Protein AF-A0A7V4YVA3-F1 (afdb_monomer_lite)

Sequence (207 aa):
MNQFDNGHLNNVINGLEDEAFGAALVDEKPPIRYLLFYVNGKSKLEGHLIEISINHPERDGVIFLFSQYLAEQYPKLDSIDLFNTFQKHTRTMLEKIGYWTFSPTEINAKPGSSISIIAPGKLGVFEISLIDKILFLKGLMGSDKMKCEFNDEEYVYLMLNSKSNLVKIGQSRNPSFREKTLQSEEPEIEMIAFWKASKNVEKELHN

Secondary structure (DSSP, 8-state):
--S---HHHHHHHTTSSSEEEEEEEEE-SSSPEEEEEEEE-SSS-EEEEEEEETT-TTHHHHHHHHHHHHHHHSTT--HHHHHHHHHHHHHHHHHHTT-EEE-HHHHTTSTT-------TT---EEE-----HHHHHHHHTTGGG---PPPS--EEEEEEETTT--EEEEEESSHHHHHHHHHTT-TTEEEEEEEE--HHHHHHHT-

pLDDT: mean 86.41, std 12.88, range [32.31, 98.25]

Structure (mmCIF, N/CA/C/O backbone):
data_AF-A0A7V4YVA3-F1
#
_entry.id   AF-A0A7V4YVA3-F1
#
loop_
_atom_site.group_PDB
_atom_site.id
_atom_site.type_symbol
_atom_site.label_atom_id
_atom_site.label_alt_id
_atom_site.label_comp_id
_atom_site.label_asym_id
_atom_site.label_entity_id
_atom_site.label_seq_id
_atom_site.pdbx_PDB_ins_code
_atom_site.Cartn_x
_atom_site.Cartn_y
_atom_site.Cartn_z
_atom_site.occupancy
_atom_site.B_iso_or_equiv
_atom_site.auth_seq_id
_atom_site.auth_comp_id
_atom_site.auth_asym_id
_atom_site.auth_atom_id
_atom_site.pdbx_PDB_model_num
ATOM 1 N N . MET A 1 1 ? -27.222 1.118 16.666 1.00 32.31 1 MET A N 1
ATOM 2 C CA . MET A 1 1 ? -26.478 1.093 15.387 1.00 32.31 1 MET A CA 1
ATOM 3 C C . MET A 1 1 ? -25.178 0.362 15.693 1.00 32.31 1 MET A C 1
ATOM 5 O O . MET A 1 1 ? -24.502 0.795 16.615 1.00 32.31 1 MET A O 1
ATOM 9 N N . ASN A 1 2 ? -24.934 -0.817 15.107 1.00 33.12 2 ASN A N 1
ATOM 10 C CA . ASN A 1 2 ? -23.869 -1.723 15.570 1.00 33.12 2 ASN A CA 1
ATOM 11 C C . ASN A 1 2 ? -22.488 -1.072 15.421 1.00 33.12 2 ASN A C 1
ATOM 13 O O . ASN A 1 2 ? -22.134 -0.594 14.349 1.00 33.12 2 ASN A O 1
ATOM 17 N N . GLN A 1 3 ? -21.738 -1.048 16.520 1.00 41.44 3 GLN A N 1
ATOM 18 C CA . GLN A 1 3 ? -20.505 -0.274 16.706 1.00 41.44 3 GLN A CA 1
ATOM 19 C C . GLN A 1 3 ? -19.269 -0.913 16.043 1.00 41.44 3 GLN A C 1
ATOM 21 O O . GLN A 1 3 ? -18.170 -0.383 16.135 1.00 41.44 3 GLN A O 1
ATOM 26 N N . PHE A 1 4 ? -19.459 -2.024 15.330 1.00 49.44 4 PHE A N 1
ATOM 27 C CA . PHE A 1 4 ? -18.424 -2.735 14.595 1.00 49.44 4 PHE A CA 1
ATOM 28 C C . PHE A 1 4 ? -18.990 -3.145 13.238 1.00 49.44 4 PHE A C 1
ATOM 30 O O . PHE A 1 4 ? -19.853 -4.021 13.145 1.00 49.44 4 PHE A O 1
ATOM 37 N N . ASP A 1 5 ? -18.541 -2.472 12.184 1.00 57.25 5 ASP A N 1
ATOM 38 C CA . ASP A 1 5 ? -18.864 -2.842 10.808 1.00 57.25 5 ASP A CA 1
ATOM 39 C C . ASP A 1 5 ? -18.000 -4.048 10.410 1.00 57.25 5 ASP A C 1
ATOM 41 O O . ASP A 1 5 ? -16.971 -3.919 9.755 1.00 57.25 5 ASP A O 1
ATOM 45 N N . ASN A 1 6 ? -18.379 -5.221 10.924 1.00 67.56 6 ASN A N 1
ATOM 46 C CA . ASN A 1 6 ? -17.664 -6.490 10.757 1.00 67.56 6 ASN A CA 1
ATOM 47 C C . ASN A 1 6 ? -18.143 -7.267 9.521 1.00 67.56 6 ASN A C 1
ATOM 49 O O . ASN A 1 6 ? -18.000 -8.487 9.483 1.00 67.56 6 ASN A O 1
ATOM 53 N N . GLY A 1 7 ? -18.761 -6.596 8.541 1.00 75.31 7 GLY A N 1
ATOM 54 C CA . GLY A 1 7 ? -19.355 -7.242 7.366 1.00 75.31 7 GLY A CA 1
ATOM 55 C C . GLY A 1 7 ? -18.367 -8.166 6.653 1.00 75.31 7 GLY A C 1
ATOM 56 O O . GLY A 1 7 ? -18.630 -9.357 6.535 1.00 75.31 7 GLY A O 1
ATOM 57 N N . HIS A 1 8 ? -17.191 -7.643 6.306 1.00 82.62 8 HIS A N 1
ATOM 58 C CA . HIS A 1 8 ? -16.128 -8.401 5.640 1.00 82.62 8 HIS A CA 1
ATOM 59 C C . HIS A 1 8 ? -15.609 -9.574 6.481 1.00 82.62 8 HIS A C 1
ATOM 61 O O . HIS A 1 8 ? -15.541 -10.704 6.009 1.00 82.62 8 HIS A O 1
ATOM 67 N N . LEU A 1 9 ? -15.327 -9.352 7.770 1.00 84.69 9 LEU A N 1
ATOM 68 C CA . LEU A 1 9 ? -14.863 -10.422 8.659 1.00 84.69 9 LEU A CA 1
ATOM 69 C C . LEU A 1 9 ? -15.901 -11.549 8.789 1.00 84.69 9 LEU A C 1
ATOM 71 O O . LEU A 1 9 ? -15.559 -12.726 8.698 1.00 84.69 9 LEU A O 1
ATOM 75 N N . ASN A 1 10 ? -17.176 -11.197 8.965 1.00 84.38 10 ASN A N 1
ATOM 76 C CA . ASN A 1 10 ? -18.260 -12.172 9.004 1.00 84.38 10 ASN A CA 1
ATOM 77 C C . ASN A 1 10 ? -18.410 -12.894 7.662 1.00 84.38 10 ASN A C 1
ATOM 79 O O . ASN A 1 10 ? -18.668 -14.094 7.651 1.00 84.38 10 ASN A O 1
ATOM 83 N N . ASN A 1 11 ? -18.239 -12.195 6.540 1.00 86.00 11 ASN A N 1
ATOM 84 C CA . ASN A 1 11 ? -18.278 -12.804 5.216 1.00 86.00 11 ASN A CA 1
ATOM 85 C C . ASN A 1 11 ? -17.169 -13.848 5.060 1.00 86.00 11 ASN A C 1
ATOM 87 O O . ASN A 1 11 ? -17.459 -14.946 4.599 1.00 86.00 11 ASN A O 1
ATOM 91 N N . VAL A 1 12 ? -15.950 -13.577 5.529 1.00 87.81 12 VAL A N 1
ATOM 92 C CA . VAL A 1 12 ? -14.856 -14.565 5.526 1.00 87.81 12 VAL A CA 1
ATOM 93 C C . VAL A 1 12 ? -15.160 -15.760 6.426 1.00 87.81 12 VAL A C 1
ATOM 95 O O . VAL A 1 12 ? -15.015 -16.903 6.000 1.00 87.81 12 VAL A O 1
ATOM 98 N N . ILE A 1 13 ? -15.648 -15.522 7.648 1.00 83.88 13 ILE A N 1
ATOM 99 C CA . ILE A 1 13 ? -16.027 -16.598 8.584 1.00 83.88 13 ILE A CA 1
ATOM 100 C C . ILE A 1 13 ? -17.125 -17.494 7.987 1.00 83.88 13 ILE A C 1
ATOM 102 O O . ILE A 1 13 ? -17.113 -18.707 8.190 1.00 83.88 13 ILE A O 1
ATOM 106 N N . ASN A 1 14 ? -18.054 -16.907 7.231 1.00 85.50 14 ASN A N 1
ATOM 107 C CA . ASN A 1 14 ? -19.139 -17.621 6.558 1.00 85.50 14 ASN A CA 1
ATOM 108 C C . ASN A 1 14 ? -18.745 -18.186 5.178 1.00 85.50 14 ASN A C 1
ATOM 110 O O . ASN A 1 14 ? -19.592 -18.784 4.515 1.00 85.50 14 ASN A O 1
ATOM 114 N N . GLY A 1 15 ? -17.498 -17.999 4.729 1.00 85.12 15 GLY A N 1
ATOM 115 C CA . GLY A 1 15 ? -17.005 -18.477 3.432 1.00 85.12 15 GLY A CA 1
ATOM 116 C C . GLY A 1 15 ? -17.544 -17.721 2.208 1.00 85.12 15 GLY A C 1
ATOM 117 O O . GLY A 1 15 ? -17.542 -18.265 1.108 1.00 85.12 15 GLY A O 1
ATOM 118 N N . LEU A 1 16 ? -18.042 -16.495 2.392 1.00 85.81 16 LEU A N 1
ATOM 119 C CA . LEU A 1 16 ? -18.533 -15.604 1.331 1.00 85.81 16 LEU A CA 1
ATOM 120 C C . LEU A 1 16 ? -17.431 -14.714 0.739 1.00 85.81 16 LEU A C 1
ATOM 122 O O . LEU A 1 16 ? -17.538 -14.293 -0.410 1.00 85.81 16 LEU A O 1
ATOM 126 N N . GLU A 1 17 ? -16.396 -14.418 1.524 1.00 88.62 17 GLU A N 1
ATOM 127 C CA . GLU A 1 17 ? -15.209 -13.672 1.103 1.00 88.62 17 GLU A CA 1
ATOM 128 C C . GLU A 1 17 ? -13.951 -14.496 1.381 1.00 88.62 17 GLU A C 1
ATOM 130 O O . GLU A 1 17 ? -13.900 -15.289 2.322 1.00 88.62 17 GLU A O 1
ATOM 135 N N . ASP A 1 18 ? -12.930 -14.308 0.549 1.00 89.81 18 ASP A N 1
ATOM 136 C CA . ASP A 1 18 ? -11.670 -15.045 0.661 1.00 89.81 18 ASP A CA 1
ATOM 137 C C . ASP A 1 18 ? -10.791 -14.534 1.805 1.00 89.81 18 ASP A C 1
ATOM 139 O O . ASP A 1 18 ? -10.033 -15.299 2.399 1.00 89.81 18 ASP A O 1
ATOM 143 N N . GLU A 1 19 ? -10.861 -13.236 2.083 1.00 92.06 19 GLU A N 1
ATOM 144 C CA . GLU A 1 19 ? -9.975 -12.543 3.006 1.00 92.06 19 GLU A CA 1
ATOM 145 C C . GLU A 1 19 ? -10.621 -11.266 3.550 1.00 92.06 19 GLU A C 1
ATOM 147 O O . GLU A 1 19 ? -11.495 -10.679 2.913 1.00 92.06 19 GLU A O 1
ATOM 152 N N . ALA A 1 20 ? -10.196 -10.843 4.740 1.00 92.75 20 ALA A N 1
ATOM 153 C CA . ALA A 1 20 ? -10.655 -9.617 5.379 1.00 92.75 20 ALA A CA 1
ATOM 154 C C . ALA A 1 20 ? -9.504 -8.913 6.093 1.00 92.75 20 ALA A C 1
ATOM 156 O O . ALA A 1 20 ? -8.681 -9.537 6.763 1.00 92.75 20 ALA A O 1
ATOM 157 N N . PHE A 1 21 ? -9.516 -7.587 6.000 1.00 94.12 21 PHE A N 1
ATOM 158 C CA . PHE A 1 21 ? -8.592 -6.684 6.676 1.00 94.12 21 PHE A CA 1
ATOM 159 C C . PHE A 1 21 ? -9.394 -5.726 7.552 1.00 94.12 21 PHE A C 1
ATOM 161 O O . PHE A 1 21 ? -10.550 -5.411 7.252 1.00 94.12 21 PHE A O 1
ATOM 168 N N . GLY A 1 22 ? -8.792 -5.226 8.626 1.00 93.81 22 GLY A N 1
ATOM 169 C CA . GLY A 1 22 ? -9.451 -4.186 9.398 1.00 93.81 22 GLY A CA 1
ATOM 170 C C . GLY A 1 22 ? -8.623 -3.579 10.511 1.00 93.81 22 GLY A C 1
ATOM 171 O O . GLY A 1 22 ? -7.535 -4.045 10.849 1.00 93.81 22 GLY A O 1
ATOM 172 N N . ALA A 1 23 ? -9.196 -2.518 11.075 1.00 94.88 23 ALA A N 1
ATOM 173 C CA . ALA A 1 23 ? -8.747 -1.872 12.294 1.00 94.88 23 ALA A CA 1
ATOM 174 C C . ALA A 1 23 ? -9.882 -1.934 13.322 1.00 94.88 23 ALA A C 1
ATOM 176 O O . ALA A 1 23 ? -11.009 -1.530 13.023 1.00 94.88 23 ALA A O 1
ATOM 177 N N . ALA A 1 24 ? -9.598 -2.448 14.515 1.00 92.75 24 ALA A N 1
ATOM 178 C CA . ALA A 1 24 ? -10.562 -2.566 15.601 1.00 92.75 24 ALA A CA 1
ATOM 179 C C . ALA A 1 24 ? -10.062 -1.821 16.832 1.00 92.75 24 ALA A C 1
ATOM 181 O O . ALA A 1 24 ? -8.940 -2.007 17.288 1.00 92.75 24 ALA A O 1
ATOM 182 N N . LEU A 1 25 ? -10.912 -0.975 17.384 1.00 93.06 25 LEU A N 1
ATOM 183 C CA . LEU A 1 25 ? -10.563 -0.139 18.515 1.00 93.06 25 LEU A CA 1
ATOM 184 C C . LEU A 1 25 ? -10.522 -0.950 19.812 1.00 93.06 25 LEU A C 1
ATOM 186 O O . LEU A 1 25 ? -11.434 -1.729 20.085 1.00 93.06 25 LEU A O 1
ATOM 190 N N . VAL A 1 26 ? -9.469 -0.752 20.604 1.00 92.81 26 VAL A N 1
ATOM 191 C CA . VAL A 1 26 ? -9.291 -1.389 21.919 1.00 92.81 26 VAL A CA 1
ATOM 192 C C . VAL A 1 26 ? -9.563 -0.384 23.029 1.00 92.81 26 VAL A C 1
ATOM 194 O O . VAL A 1 26 ? -10.255 -0.698 23.993 1.00 92.81 26 VAL A O 1
ATOM 197 N N . ASP A 1 27 ? -9.027 0.830 22.888 1.00 87.44 27 ASP A N 1
ATOM 198 C CA . ASP A 1 27 ? -9.208 1.916 23.847 1.00 87.44 27 ASP A CA 1
ATOM 199 C C . ASP A 1 27 ? -9.366 3.249 23.110 1.00 87.44 27 ASP A C 1
ATOM 201 O O . ASP A 1 27 ? -8.491 3.659 22.347 1.00 87.44 27 ASP A O 1
ATOM 205 N N . GLU A 1 28 ? -10.497 3.913 23.346 1.00 84.12 28 GLU A N 1
ATOM 206 C CA . GLU A 1 28 ? -10.825 5.241 22.815 1.00 84.12 28 GLU A CA 1
ATOM 207 C C . GLU A 1 28 ? -10.113 6.369 23.566 1.00 84.12 28 GLU A C 1
ATOM 209 O O . GLU A 1 28 ? -10.006 7.486 23.055 1.00 84.12 28 GLU A O 1
ATOM 214 N N . LYS A 1 29 ? -9.637 6.111 24.791 1.00 84.12 29 LYS A N 1
ATOM 215 C CA . LYS A 1 29 ? -8.978 7.126 25.610 1.00 84.12 29 LYS A CA 1
ATOM 216 C C . LYS A 1 29 ? -7.498 7.220 25.250 1.00 84.12 29 LYS A C 1
ATOM 218 O O . LYS A 1 29 ? -6.862 6.201 25.003 1.00 84.12 29 LYS A O 1
ATOM 223 N N . PRO A 1 30 ? -6.905 8.427 25.265 1.00 81.19 30 PRO A N 1
ATOM 224 C CA . PRO A 1 30 ? -5.476 8.580 25.048 1.00 81.19 30 PRO A CA 1
ATOM 225 C C . PRO A 1 30 ? -4.633 7.779 26.065 1.00 81.19 30 PRO A C 1
ATOM 227 O O . PRO A 1 30 ? -4.881 7.892 27.267 1.00 81.19 30 PRO A O 1
ATOM 230 N N . PRO A 1 31 ? -3.599 7.047 25.610 1.00 85.75 31 PRO A N 1
ATOM 231 C CA . PRO A 1 31 ? -3.250 6.833 24.205 1.00 85.75 31 PRO A CA 1
ATOM 232 C C . PRO A 1 31 ? -4.243 5.882 23.514 1.00 85.75 31 PRO A C 1
ATOM 234 O O . PRO A 1 31 ? -4.446 4.768 23.985 1.00 85.75 31 PRO A O 1
ATOM 237 N N . ILE A 1 32 ? -4.811 6.307 22.376 1.00 92.19 32 ILE A N 1
ATOM 238 C CA . ILE A 1 32 ? -5.760 5.484 21.608 1.00 92.19 32 ILE A CA 1
ATOM 239 C C . ILE A 1 32 ? -5.034 4.223 21.146 1.00 92.19 32 ILE A C 1
ATOM 241 O O . ILE A 1 32 ? -3.997 4.318 20.478 1.00 92.19 32 ILE A O 1
ATOM 245 N N . ARG A 1 33 ? -5.585 3.056 21.480 1.00 95.94 33 ARG A N 1
ATOM 246 C CA . ARG A 1 33 ? -5.045 1.746 21.093 1.00 95.94 33 ARG A CA 1
ATOM 247 C C . ARG A 1 33 ? -6.022 1.017 20.199 1.00 95.94 33 ARG A C 1
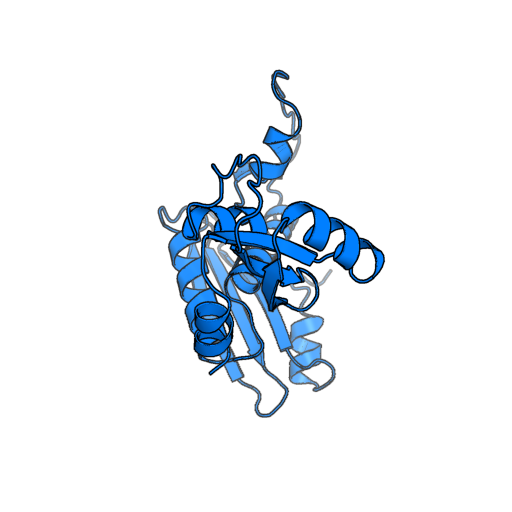ATOM 249 O O . ARG A 1 33 ? -7.232 1.050 20.426 1.00 95.94 33 ARG A O 1
ATOM 256 N N . TYR A 1 34 ? -5.487 0.339 19.199 1.00 95.94 34 TYR A N 1
ATOM 257 C CA . TYR A 1 34 ? -6.273 -0.406 18.234 1.00 95.94 34 TYR A CA 1
ATOM 258 C C . TYR A 1 34 ? -5.508 -1.631 17.744 1.00 95.94 34 TYR A C 1
ATOM 260 O O . TYR A 1 34 ? -4.282 -1.706 17.823 1.00 95.94 34 TYR A O 1
ATOM 268 N N . LEU A 1 35 ? -6.266 -2.595 17.247 1.00 96.94 35 LEU A N 1
ATOM 269 C CA . LEU A 1 35 ? -5.789 -3.786 16.578 1.00 96.94 35 LEU A CA 1
ATOM 270 C C . LEU A 1 35 ? -5.830 -3.557 15.078 1.00 96.94 35 LEU A C 1
ATOM 272 O O . LEU A 1 35 ? -6.826 -3.053 14.565 1.00 96.94 35 LEU A O 1
ATOM 276 N N . LEU A 1 36 ? -4.794 -3.993 14.379 1.00 97.38 36 LEU A N 1
ATOM 277 C CA . LEU A 1 36 ? -4.868 -4.289 12.955 1.00 97.38 36 LEU A CA 1
ATOM 278 C C . LEU A 1 36 ? -4.950 -5.794 12.795 1.00 97.38 36 LEU A C 1
ATOM 280 O O . LEU A 1 36 ? -4.237 -6.517 13.490 1.00 97.38 36 LEU A O 1
ATOM 284 N N . PHE A 1 37 ? -5.809 -6.266 11.900 1.00 96.00 37 PHE A N 1
ATOM 285 C CA . PHE A 1 37 ? -5.982 -7.693 11.671 1.00 96.00 37 PHE A CA 1
ATOM 286 C C . PHE A 1 37 ? -6.097 -8.030 10.189 1.00 96.00 37 PHE A C 1
ATOM 288 O O . PHE A 1 37 ? -6.627 -7.254 9.393 1.00 96.00 37 PHE A O 1
ATOM 295 N N . TYR A 1 38 ? -5.638 -9.232 9.863 1.00 95.88 38 TYR A N 1
ATOM 296 C CA . TYR A 1 38 ? -5.869 -9.917 8.602 1.00 95.88 38 TYR A CA 1
ATOM 297 C C . TYR A 1 38 ? -6.419 -11.313 8.887 1.00 95.88 38 TYR A C 1
ATOM 299 O O . TYR A 1 38 ? -5.913 -12.000 9.777 1.00 95.88 38 TYR A O 1
ATOM 307 N N . VAL A 1 39 ? -7.428 -11.731 8.127 1.00 94.25 39 VAL A N 1
ATOM 308 C CA . VAL A 1 39 ? -8.019 -13.070 8.193 1.00 94.25 39 VAL A CA 1
ATOM 309 C C . VAL A 1 39 ? -8.116 -13.642 6.785 1.00 94.25 39 VAL A C 1
ATOM 311 O O . VAL A 1 39 ? -8.663 -12.997 5.897 1.00 94.25 39 VAL A O 1
ATOM 314 N N . ASN A 1 40 ? -7.620 -14.863 6.605 1.00 92.06 40 ASN A N 1
ATOM 315 C CA . ASN A 1 40 ? -7.731 -15.663 5.392 1.00 92.06 40 ASN A CA 1
ATOM 316 C C . ASN A 1 40 ? -8.785 -16.758 5.603 1.00 92.06 40 ASN A C 1
ATOM 318 O O . ASN A 1 40 ? -8.752 -17.456 6.616 1.00 92.06 40 ASN A O 1
ATOM 322 N N . GLY A 1 41 ? -9.709 -16.911 4.655 1.00 87.31 41 GLY A N 1
ATOM 323 C CA . GLY A 1 41 ? -10.756 -17.935 4.651 1.00 87.31 41 GLY A CA 1
ATOM 324 C C . GLY A 1 41 ? -10.628 -18.989 3.547 1.00 87.31 41 GLY A C 1
ATOM 325 O O . GLY A 1 41 ? -11.380 -19.960 3.568 1.00 87.31 41 GLY A O 1
ATOM 326 N N . LYS A 1 42 ? -9.693 -18.853 2.592 1.00 81.12 42 LYS A N 1
ATOM 327 C CA . LYS A 1 42 ? -9.662 -19.685 1.368 1.00 81.12 42 LYS A CA 1
ATOM 328 C C . LYS A 1 42 ? -9.435 -21.175 1.605 1.00 81.12 42 LYS A C 1
ATOM 330 O O . LYS A 1 42 ? -10.120 -22.015 1.031 1.00 81.12 42 LYS A O 1
ATOM 335 N N . SER A 1 43 ? -8.399 -21.507 2.366 1.00 70.38 43 SER A N 1
ATOM 336 C CA . SER A 1 43 ? -7.950 -22.893 2.578 1.00 70.38 43 SER A CA 1
ATOM 337 C C . SER A 1 43 ? -8.100 -23.326 4.031 1.00 70.38 43 SER A C 1
ATOM 339 O O . SER A 1 43 ? -8.310 -24.504 4.314 1.00 70.38 43 SER A O 1
ATOM 341 N N . LYS A 1 44 ? -8.002 -22.373 4.955 1.00 83.19 44 LYS A N 1
ATOM 342 C CA . LYS A 1 44 ? -8.174 -22.550 6.391 1.00 83.19 44 LYS A CA 1
ATOM 343 C C . LYS A 1 44 ? -8.510 -21.189 6.980 1.00 83.19 44 LYS A C 1
ATOM 345 O O . LYS A 1 44 ? -7.894 -20.211 6.577 1.00 83.19 44 LYS A O 1
ATOM 350 N N . LEU A 1 45 ? -9.443 -21.147 7.930 1.00 88.75 45 LEU A N 1
ATOM 351 C CA . LEU A 1 45 ? -9.713 -19.931 8.687 1.00 88.75 45 LEU A CA 1
ATOM 352 C C . LEU A 1 45 ? -8.543 -19.663 9.639 1.00 88.75 45 LEU A C 1
ATOM 354 O O . LEU A 1 45 ? -8.389 -20.335 10.660 1.00 88.75 45 LEU A O 1
ATOM 358 N N . GLU A 1 46 ? -7.703 -18.706 9.275 1.00 92.94 46 GLU A N 1
ATOM 359 C CA . GLU A 1 46 ? -6.541 -18.281 10.050 1.00 92.94 46 GLU A CA 1
ATOM 360 C C . GLU A 1 46 ? -6.294 -16.787 9.865 1.00 92.94 46 GLU A C 1
ATOM 362 O O . GLU A 1 46 ? -6.858 -16.153 8.977 1.00 92.94 46 GLU A O 1
ATOM 367 N N . GLY A 1 47 ? -5.469 -16.201 10.723 1.00 93.06 47 GLY A N 1
ATOM 368 C CA . GLY A 1 47 ? -5.211 -14.777 10.658 1.00 93.06 47 GLY A CA 1
ATOM 369 C C . GLY A 1 47 ? -4.158 -14.328 11.646 1.00 93.06 47 GLY A C 1
ATOM 370 O O . GLY A 1 47 ? -3.762 -15.064 12.552 1.00 93.06 47 GLY A O 1
ATOM 371 N N . HIS A 1 48 ? -3.732 -13.087 11.467 1.00 96.62 48 HIS A N 1
ATOM 372 C CA . HIS A 1 48 ? -2.756 -12.436 12.323 1.00 96.62 48 HIS A CA 1
ATOM 373 C C . HIS A 1 48 ? -3.271 -11.066 12.726 1.00 96.62 48 HIS A C 1
ATOM 375 O O . HIS A 1 48 ? -4.014 -10.417 11.986 1.00 96.62 48 HIS A O 1
ATOM 381 N N . LEU A 1 49 ? -2.851 -10.623 13.905 1.00 97.06 49 LEU A N 1
ATOM 382 C CA . LEU A 1 49 ? -3.167 -9.302 14.411 1.00 97.06 49 LEU A CA 1
ATOM 383 C C . LEU A 1 49 ? -1.972 -8.693 15.130 1.00 97.06 49 LEU A C 1
ATOM 385 O O . LEU A 1 49 ? -1.098 -9.410 15.619 1.00 97.06 49 LEU A O 1
ATOM 389 N N . ILE A 1 50 ? -1.973 -7.370 15.210 1.00 97.88 50 ILE A N 1
ATOM 390 C CA . ILE A 1 50 ? -1.065 -6.594 16.053 1.00 97.88 50 ILE A CA 1
ATOM 391 C C . ILE A 1 50 ? -1.864 -5.531 16.797 1.00 97.88 50 ILE A C 1
ATOM 393 O O . ILE A 1 50 ? -2.782 -4.941 16.232 1.00 97.88 50 ILE A O 1
ATOM 397 N N . GLU A 1 51 ? -1.518 -5.275 18.057 1.00 97.31 51 GLU A N 1
ATOM 398 C CA . GLU A 1 51 ? -2.020 -4.119 18.806 1.00 97.31 51 GLU A CA 1
ATOM 399 C C . GLU A 1 51 ? -1.001 -2.987 18.721 1.00 97.31 51 GLU A C 1
ATOM 401 O O . GLU A 1 51 ? 0.197 -3.206 18.908 1.00 97.31 51 GLU A O 1
ATOM 406 N N . ILE A 1 52 ? -1.469 -1.769 18.457 1.00 96.50 52 ILE A N 1
ATOM 407 C CA . ILE A 1 52 ? -0.610 -0.593 18.392 1.00 96.50 52 ILE A CA 1
ATOM 408 C C . ILE A 1 52 ? -1.316 0.656 18.927 1.00 96.50 52 ILE A C 1
ATOM 410 O O . ILE A 1 52 ? -2.539 0.795 18.878 1.00 96.50 52 ILE A O 1
ATOM 414 N N . SER A 1 53 ? -0.523 1.583 19.461 1.00 95.75 53 SER A N 1
ATOM 415 C CA . SER A 1 53 ? -0.983 2.915 19.859 1.00 95.75 53 SER A CA 1
ATOM 416 C C . SER A 1 53 ? -0.892 3.883 18.683 1.00 95.75 53 SER A C 1
ATOM 418 O O . SER A 1 53 ? 0.111 3.895 17.967 1.00 95.75 53 SER A O 1
ATOM 420 N N . ILE A 1 54 ? -1.892 4.753 18.512 1.00 93.94 54 ILE A N 1
ATOM 421 C CA . ILE A 1 54 ? -1.865 5.777 17.453 1.00 93.94 54 ILE A CA 1
ATOM 422 C C . ILE A 1 54 ? -0.671 6.733 17.591 1.00 93.94 54 ILE A C 1
ATOM 424 O O . ILE A 1 54 ? -0.140 7.198 16.587 1.00 93.94 54 ILE A O 1
ATOM 428 N N . ASN A 1 55 ? -0.221 6.966 18.828 1.00 92.06 55 ASN A N 1
ATOM 429 C CA . ASN A 1 55 ? 0.886 7.862 19.165 1.00 92.06 55 ASN A CA 1
ATOM 430 C C . ASN A 1 55 ? 2.231 7.127 19.278 1.00 92.06 55 ASN A C 1
ATOM 432 O O . ASN A 1 55 ? 3.185 7.682 19.824 1.00 92.06 55 ASN A O 1
ATOM 436 N N . HIS A 1 56 ? 2.316 5.867 18.839 1.00 94.50 56 HIS A N 1
ATOM 437 C CA . HIS A 1 56 ? 3.583 5.145 18.848 1.00 94.50 56 HIS A CA 1
ATOM 438 C C . HIS A 1 56 ? 4.587 5.843 17.905 1.00 94.50 56 HIS A C 1
ATOM 440 O O . HIS A 1 56 ? 4.253 6.038 16.736 1.00 94.50 56 HIS A O 1
ATOM 446 N N . PRO A 1 57 ? 5.810 6.198 18.350 1.00 94.00 57 PRO A N 1
ATOM 447 C CA . PRO A 1 57 ? 6.764 6.944 17.519 1.00 94.00 57 PRO A CA 1
ATOM 448 C C . PRO A 1 57 ? 7.117 6.243 16.203 1.00 94.00 57 PRO A C 1
ATOM 450 O O . PRO A 1 57 ? 7.299 6.887 15.179 1.00 94.00 57 PRO A O 1
ATOM 453 N N . GLU A 1 58 ? 7.160 4.911 16.22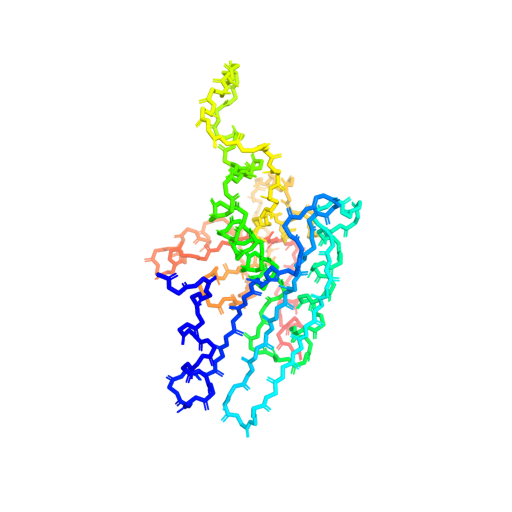3 1.00 96.12 58 GLU A N 1
ATOM 454 C CA . GLU A 1 58 ? 7.464 4.077 15.055 1.00 96.12 58 GLU A CA 1
ATOM 455 C C . GLU A 1 58 ? 6.212 3.400 14.482 1.00 96.12 58 GLU A C 1
ATOM 457 O O . GLU A 1 58 ? 6.306 2.320 13.907 1.00 96.12 58 GLU A O 1
ATOM 462 N N . ARG A 1 59 ? 5.020 3.985 14.685 1.00 96.06 59 ARG A N 1
ATOM 463 C CA . ARG A 1 59 ? 3.742 3.371 14.280 1.00 96.06 59 ARG A CA 1
ATOM 464 C C . ARG A 1 59 ? 3.790 2.854 12.845 1.00 96.06 59 ARG A C 1
ATOM 466 O O . ARG A 1 59 ? 3.511 1.684 12.605 1.00 96.06 59 ARG A O 1
ATOM 473 N N . ASP A 1 60 ? 4.183 3.716 11.915 1.00 96.19 60 ASP A N 1
ATOM 474 C CA . ASP A 1 60 ? 4.221 3.378 10.494 1.00 96.19 60 ASP A CA 1
ATOM 475 C C . ASP A 1 60 ? 5.273 2.301 10.195 1.00 96.19 60 ASP A C 1
ATOM 477 O O . ASP A 1 60 ? 5.001 1.385 9.426 1.00 96.19 60 ASP A O 1
ATOM 481 N N . GLY A 1 61 ? 6.430 2.336 10.864 1.00 96.94 61 GLY A N 1
ATOM 482 C CA . GLY A 1 61 ? 7.452 1.294 10.736 1.00 96.94 61 GLY A CA 1
ATOM 483 C C . GLY A 1 61 ? 6.947 -0.078 11.190 1.00 96.94 61 GLY A C 1
ATOM 484 O O . GLY A 1 61 ? 7.102 -1.064 10.473 1.00 96.94 61 GLY A O 1
ATOM 485 N N . VAL A 1 62 ? 6.267 -0.143 12.337 1.00 97.94 62 VAL A N 1
ATOM 486 C CA . VAL A 1 62 ? 5.685 -1.389 12.860 1.00 97.94 62 VAL A CA 1
ATOM 487 C C . VAL A 1 62 ? 4.580 -1.917 11.941 1.00 97.94 62 VAL A C 1
ATOM 489 O O . VAL A 1 62 ? 4.551 -3.111 11.645 1.00 97.94 62 VAL A O 1
ATOM 492 N N . ILE A 1 63 ? 3.694 -1.045 11.444 1.00 98.06 63 ILE A N 1
ATOM 493 C CA . ILE A 1 63 ? 2.635 -1.438 10.498 1.00 98.06 63 ILE A CA 1
ATOM 494 C C . ILE A 1 63 ? 3.246 -1.951 9.190 1.00 98.06 63 ILE A C 1
ATOM 496 O O . ILE A 1 63 ? 2.767 -2.942 8.635 1.00 98.06 63 ILE A O 1
ATOM 500 N N . PHE A 1 64 ? 4.311 -1.316 8.698 1.00 97.88 64 PHE A N 1
ATOM 501 C CA . PHE A 1 64 ? 4.997 -1.754 7.486 1.00 97.88 64 PHE A CA 1
ATOM 502 C C . PHE A 1 64 ? 5.658 -3.123 7.672 1.00 97.88 64 PHE A C 1
ATOM 504 O O . PHE A 1 64 ? 5.469 -4.002 6.838 1.00 97.88 64 PHE A O 1
ATOM 511 N N . LEU A 1 65 ? 6.341 -3.354 8.798 1.00 98.06 65 LEU A N 1
ATOM 512 C CA . LEU A 1 65 ? 6.916 -4.663 9.127 1.00 98.06 65 LEU A CA 1
ATOM 513 C C . LEU A 1 65 ? 5.845 -5.751 9.245 1.00 98.06 65 LEU A C 1
ATOM 515 O O . LEU A 1 65 ? 6.036 -6.859 8.753 1.00 98.06 65 LEU A O 1
ATOM 519 N N . PHE A 1 66 ? 4.696 -5.438 9.845 1.00 98.25 66 PHE A N 1
ATOM 520 C CA . PHE A 1 66 ? 3.570 -6.369 9.888 1.00 98.25 66 PHE A CA 1
ATOM 521 C C . PHE A 1 66 ? 3.011 -6.668 8.491 1.00 98.25 66 PHE A C 1
ATOM 523 O O . PHE A 1 66 ? 2.698 -7.813 8.177 1.00 98.25 66 PHE A O 1
ATOM 530 N N . SER A 1 67 ? 2.949 -5.656 7.627 1.00 98.12 67 SER A N 1
ATOM 531 C CA . SER A 1 67 ? 2.527 -5.806 6.231 1.00 98.12 67 SER A CA 1
ATOM 532 C C . SER A 1 67 ? 3.507 -6.670 5.431 1.00 98.12 67 SER A C 1
ATOM 534 O O . SER A 1 67 ? 3.084 -7.522 4.655 1.00 98.12 67 SER A O 1
ATOM 536 N N . GLN A 1 68 ? 4.814 -6.504 5.656 1.00 97.19 68 GLN A N 1
ATOM 537 C CA . GLN A 1 68 ? 5.845 -7.362 5.075 1.00 97.19 68 GLN A CA 1
ATOM 538 C C . GLN A 1 68 ? 5.716 -8.804 5.573 1.00 97.19 68 GLN A C 1
ATOM 540 O O . GLN A 1 68 ? 5.690 -9.725 4.761 1.00 97.19 68 GLN A O 1
ATOM 545 N N . TYR A 1 69 ? 5.565 -8.998 6.884 1.00 97.69 69 TYR A N 1
ATOM 546 C CA . TYR A 1 69 ? 5.347 -10.317 7.472 1.00 97.69 69 TYR A CA 1
ATOM 547 C C . TYR A 1 69 ? 4.145 -11.028 6.833 1.00 97.69 69 TYR A C 1
ATOM 549 O O . TYR A 1 69 ? 4.249 -12.186 6.436 1.00 97.69 69 TYR A O 1
ATOM 557 N N . LEU A 1 70 ? 3.017 -10.331 6.668 1.00 96.56 70 LEU A N 1
ATOM 558 C CA . LEU A 1 70 ? 1.838 -10.886 6.003 1.00 96.56 70 LEU A CA 1
ATOM 559 C C . LEU A 1 70 ? 2.095 -11.230 4.530 1.00 96.56 70 LEU A C 1
ATOM 561 O O . LEU A 1 70 ? 1.684 -12.300 4.094 1.00 96.56 70 LEU A O 1
ATOM 565 N N . ALA A 1 71 ? 2.785 -10.375 3.773 1.00 95.69 71 ALA A N 1
ATOM 566 C CA . ALA A 1 71 ? 3.134 -10.658 2.378 1.00 95.69 71 ALA A CA 1
ATOM 567 C C . ALA A 1 71 ? 4.051 -11.890 2.235 1.00 95.69 71 ALA A C 1
ATOM 569 O O . ALA A 1 71 ? 3.915 -12.660 1.286 1.00 95.69 71 ALA A O 1
ATOM 570 N N . GLU A 1 72 ? 4.937 -12.129 3.207 1.00 95.44 72 GLU A N 1
ATOM 571 C CA . GLU A 1 72 ? 5.769 -13.338 3.263 1.00 95.44 72 GLU A CA 1
ATOM 572 C C . GLU A 1 72 ? 4.946 -14.603 3.570 1.00 95.44 72 GLU A C 1
ATOM 574 O O . GLU A 1 72 ? 5.223 -15.664 3.012 1.00 95.44 72 GLU A O 1
ATOM 579 N N . GLN A 1 73 ? 3.925 -14.508 4.433 1.00 93.69 73 GLN A N 1
ATOM 580 C CA . GLN A 1 73 ? 3.034 -15.638 4.745 1.00 93.69 73 GLN A CA 1
ATOM 581 C C . GLN A 1 73 ? 2.006 -15.914 3.635 1.00 93.69 73 GLN A C 1
ATOM 583 O O . GLN A 1 73 ? 1.615 -17.062 3.416 1.00 93.69 73 GLN A O 1
ATOM 588 N N . TYR A 1 74 ? 1.569 -14.874 2.924 1.00 92.38 74 TYR A N 1
ATOM 589 C CA . TYR A 1 74 ? 0.492 -14.928 1.938 1.00 92.38 74 TYR A CA 1
ATOM 590 C C . TYR A 1 74 ? 0.972 -14.338 0.601 1.00 92.38 74 TYR A C 1
ATOM 592 O O . TYR A 1 74 ? 0.756 -13.154 0.345 1.00 92.38 74 TYR A O 1
ATOM 600 N N . PRO A 1 75 ? 1.544 -15.158 -0.309 1.00 86.88 75 PRO A N 1
ATOM 601 C CA . PRO A 1 75 ? 2.261 -14.687 -1.507 1.00 86.88 75 PRO A CA 1
ATOM 602 C C . PRO A 1 75 ? 1.456 -13.867 -2.526 1.00 86.88 75 PRO A C 1
ATOM 604 O O . PRO A 1 75 ? 2.014 -13.383 -3.505 1.00 86.88 75 PRO A O 1
ATOM 607 N N . LYS A 1 76 ? 0.132 -13.769 -2.361 1.00 89.00 76 LYS A N 1
ATOM 608 C CA . LYS A 1 76 ? -0.735 -12.931 -3.205 1.00 89.00 76 LYS A CA 1
ATOM 609 C C . LYS A 1 76 ? -0.830 -11.490 -2.710 1.00 89.00 76 LYS A C 1
ATOM 611 O O . LYS A 1 76 ? -1.356 -10.651 -3.433 1.00 89.00 76 LYS A O 1
ATOM 616 N N . LEU A 1 77 ? -0.377 -11.225 -1.488 1.00 92.25 77 LEU A N 1
ATOM 617 C CA . LEU A 1 77 ? -0.429 -9.910 -0.879 1.00 92.25 77 LEU A CA 1
ATOM 618 C C . LEU A 1 77 ? 0.855 -9.139 -1.184 1.00 92.25 77 LEU A C 1
ATOM 620 O O . LEU A 1 77 ? 1.951 -9.694 -1.169 1.00 92.25 77 LEU A O 1
ATOM 624 N N . ASP A 1 78 ? 0.706 -7.842 -1.422 1.00 94.06 78 ASP A N 1
ATOM 625 C CA . ASP A 1 78 ? 1.811 -6.904 -1.590 1.00 94.06 78 ASP A CA 1
ATOM 626 C C . ASP A 1 78 ? 1.975 -6.065 -0.317 1.00 94.06 78 ASP A C 1
ATOM 628 O O . ASP A 1 78 ? 0.999 -5.552 0.233 1.00 94.06 78 ASP A O 1
ATOM 632 N N . SER A 1 79 ? 3.209 -5.916 0.165 1.00 95.50 79 SER A N 1
ATOM 633 C CA . SER A 1 79 ? 3.483 -5.266 1.452 1.00 95.50 79 SER A CA 1
ATOM 634 C C . SER A 1 79 ? 3.102 -3.782 1.470 1.00 95.50 79 SER A C 1
ATOM 636 O O . SER A 1 79 ? 2.601 -3.292 2.484 1.00 95.50 79 SER A O 1
ATOM 638 N N . ILE A 1 80 ? 3.286 -3.064 0.357 1.00 95.56 80 ILE A N 1
ATOM 639 C CA . ILE A 1 80 ? 2.940 -1.640 0.251 1.00 95.56 80 ILE A CA 1
ATOM 640 C C . ILE A 1 80 ? 1.416 -1.470 0.187 1.00 95.56 80 ILE A C 1
ATOM 642 O O . ILE A 1 80 ? 0.865 -0.590 0.855 1.00 95.56 80 ILE A O 1
ATOM 646 N N . ASP A 1 81 ? 0.716 -2.327 -0.560 1.00 95.00 81 ASP A N 1
ATOM 647 C CA . ASP A 1 81 ? -0.752 -2.310 -0.603 1.00 95.00 81 ASP A CA 1
ATOM 648 C C . ASP A 1 81 ? -1.373 -2.653 0.744 1.00 95.00 81 ASP A C 1
ATOM 650 O O . ASP A 1 81 ? -2.332 -1.997 1.160 1.00 95.00 81 ASP A O 1
ATOM 654 N N . LEU A 1 82 ? -0.816 -3.638 1.451 1.00 96.19 82 LEU A N 1
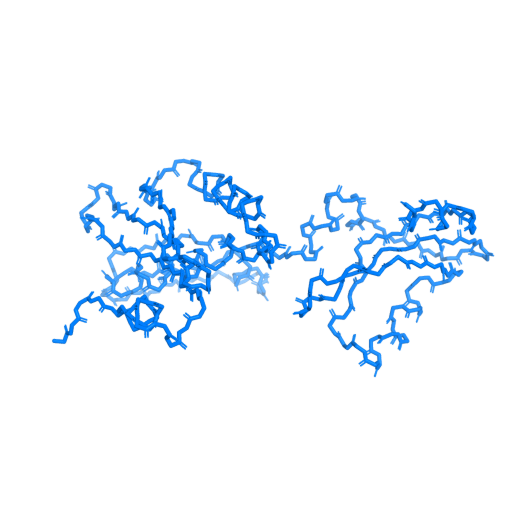ATOM 655 C CA . LEU A 1 82 ? -1.245 -3.995 2.798 1.00 96.19 82 LEU A CA 1
ATOM 656 C C . LEU A 1 82 ? -1.057 -2.839 3.770 1.00 96.19 82 LEU A C 1
ATOM 658 O O . LEU A 1 82 ? -2.002 -2.469 4.468 1.00 96.19 82 LEU A O 1
ATOM 662 N N . PHE A 1 83 ? 0.123 -2.217 3.761 1.00 97.44 83 PHE A N 1
ATOM 663 C CA . PHE A 1 83 ? 0.394 -1.046 4.582 1.00 97.44 83 PHE A CA 1
ATOM 664 C C . PHE A 1 83 ? -0.652 0.044 4.328 1.00 97.44 83 PHE A C 1
ATOM 666 O O . PHE A 1 83 ? -1.320 0.500 5.256 1.00 97.44 83 PHE A O 1
ATOM 673 N N . ASN A 1 84 ? -0.868 0.411 3.064 1.00 95.81 84 ASN A N 1
ATOM 674 C CA . ASN A 1 84 ? -1.848 1.428 2.690 1.00 95.81 84 ASN A CA 1
ATOM 675 C C . ASN A 1 84 ? -3.285 1.031 3.060 1.00 95.81 84 ASN A C 1
ATOM 677 O O . ASN A 1 84 ? -4.084 1.888 3.439 1.00 95.81 84 ASN A O 1
ATOM 681 N N . THR A 1 85 ? -3.625 -0.253 2.967 1.00 96.12 85 THR A N 1
ATOM 682 C CA . THR A 1 85 ? -4.932 -0.788 3.368 1.00 96.12 85 THR A CA 1
ATOM 683 C C . THR A 1 85 ? -5.144 -0.627 4.869 1.00 96.12 85 THR A C 1
ATOM 685 O O . THR A 1 85 ? -6.169 -0.084 5.287 1.00 96.12 85 THR A O 1
ATOM 688 N N . PHE A 1 86 ? -4.156 -0.978 5.693 1.00 97.56 86 PHE A N 1
ATOM 689 C CA . PHE A 1 86 ? -4.231 -0.756 7.135 1.00 97.56 86 PHE A CA 1
ATOM 690 C C . PHE A 1 86 ? -4.320 0.723 7.496 1.00 97.56 86 PHE A C 1
ATOM 692 O O . PHE A 1 86 ? -5.146 1.091 8.325 1.00 97.56 86 PHE A O 1
ATOM 699 N N . GLN A 1 87 ? -3.551 1.589 6.835 1.00 96.56 87 GLN A N 1
ATOM 700 C CA . GLN A 1 87 ? -3.630 3.035 7.055 1.00 96.56 87 GLN A CA 1
ATOM 701 C C . GLN A 1 87 ? -5.030 3.581 6.730 1.00 96.56 87 GLN A C 1
ATOM 703 O O . GLN A 1 87 ? -5.579 4.365 7.504 1.00 96.56 87 GLN A O 1
ATOM 708 N N . LYS A 1 88 ? -5.670 3.111 5.648 1.00 95.62 88 LYS A N 1
ATOM 709 C CA . LYS A 1 88 ? -7.066 3.454 5.315 1.00 95.62 88 LYS A CA 1
ATOM 710 C C . LYS A 1 88 ? -8.053 2.961 6.376 1.00 95.62 88 LYS A C 1
ATOM 712 O O . LYS A 1 88 ? -8.926 3.725 6.780 1.00 95.62 88 LYS A O 1
ATOM 717 N N . HIS A 1 89 ? -7.904 1.734 6.876 1.00 95.75 89 HIS A N 1
ATOM 718 C CA . HIS A 1 89 ? -8.752 1.237 7.964 1.00 95.75 89 HIS A CA 1
ATOM 719 C C . HIS A 1 89 ? -8.571 2.043 9.256 1.00 95.75 89 HIS A C 1
ATOM 721 O O . HIS A 1 89 ? -9.565 2.422 9.877 1.00 95.75 89 HIS A O 1
ATOM 727 N N . THR A 1 90 ? -7.331 2.377 9.623 1.00 95.88 90 THR A N 1
ATOM 728 C CA . THR A 1 90 ? -7.022 3.265 10.753 1.00 95.88 90 THR A CA 1
ATOM 729 C C . THR A 1 90 ? -7.677 4.630 10.570 1.00 95.88 90 THR A C 1
ATOM 731 O O . THR A 1 90 ? -8.314 5.133 11.496 1.00 95.88 90 THR A O 1
ATOM 734 N N . ARG A 1 91 ? -7.601 5.206 9.363 1.00 94.81 91 ARG A N 1
ATOM 735 C CA . ARG A 1 91 ? -8.267 6.464 9.003 1.00 94.81 91 ARG A CA 1
ATOM 736 C C . ARG A 1 91 ? -9.770 6.394 9.270 1.00 94.81 91 ARG A C 1
ATOM 738 O O . ARG A 1 91 ? -10.299 7.194 10.038 1.00 94.81 91 ARG A O 1
ATOM 745 N N . THR A 1 92 ? -10.440 5.401 8.686 1.00 94.00 92 THR A N 1
ATOM 746 C CA . THR A 1 92 ? -11.885 5.193 8.843 1.00 94.00 92 THR A CA 1
ATOM 747 C C . THR A 1 92 ? -12.272 4.992 10.306 1.00 94.00 92 THR A C 1
ATOM 749 O O . THR A 1 92 ? -13.273 5.546 10.757 1.00 94.00 92 THR A O 1
ATOM 752 N N . MET A 1 93 ? -11.488 4.224 11.065 1.00 94.06 93 MET A N 1
ATOM 753 C CA . MET A 1 93 ? -11.718 4.012 12.493 1.00 94.06 93 MET A CA 1
ATOM 754 C C . MET A 1 93 ? -11.641 5.334 13.272 1.00 94.06 93 MET A C 1
ATOM 756 O O . MET A 1 93 ? -12.577 5.661 13.998 1.00 94.06 93 MET A O 1
ATOM 760 N N . LEU A 1 94 ? -10.571 6.115 13.095 1.00 93.56 94 LEU A N 1
ATOM 761 C CA . LEU A 1 94 ? -10.376 7.404 13.774 1.00 93.56 94 LEU A CA 1
ATOM 762 C C . LEU A 1 94 ? -11.471 8.418 13.425 1.00 93.56 94 LEU A C 1
ATOM 764 O O . LEU A 1 94 ? -11.969 9.134 14.295 1.00 93.56 94 LEU A O 1
ATOM 768 N N . GLU A 1 95 ? -11.876 8.469 12.158 1.00 92.31 95 GLU A N 1
ATOM 769 C CA . GLU A 1 95 ? -12.944 9.357 11.703 1.00 92.31 95 GLU A CA 1
ATOM 770 C C . GLU A 1 95 ? -14.297 9.002 12.331 1.00 92.31 95 GLU A C 1
ATOM 772 O O . GLU A 1 95 ? -15.035 9.913 12.726 1.00 92.31 95 GLU A O 1
ATOM 777 N N . LYS A 1 96 ? -14.593 7.700 12.488 1.00 90.88 96 LYS A N 1
ATOM 778 C CA . LYS A 1 96 ? -15.806 7.197 13.158 1.00 90.88 96 LYS A CA 1
ATOM 779 C C . LYS A 1 96 ? -15.877 7.606 14.632 1.00 90.88 96 LYS A C 1
ATOM 781 O O . LYS A 1 96 ? -16.968 7.901 15.109 1.00 90.88 96 LYS A O 1
ATOM 786 N N . ILE A 1 97 ? -14.744 7.677 15.332 1.00 91.00 97 ILE A N 1
ATOM 787 C CA . ILE A 1 97 ? -14.684 8.082 16.752 1.00 91.00 97 ILE A CA 1
ATOM 788 C C . ILE A 1 97 ? -14.479 9.595 16.940 1.00 91.00 97 ILE A C 1
ATOM 790 O O . ILE A 1 97 ? -14.201 10.064 18.040 1.00 91.00 97 ILE A O 1
ATOM 794 N N . GLY A 1 98 ? -14.636 10.386 15.874 1.00 90.19 98 GLY A N 1
ATOM 795 C CA . GLY A 1 98 ? -14.703 11.843 15.969 1.00 90.19 98 GLY A CA 1
ATOM 796 C C . GLY A 1 98 ? -13.380 12.581 15.771 1.00 90.19 98 GLY A C 1
ATOM 797 O O . GLY A 1 98 ? -13.338 13.790 15.998 1.00 90.19 98 GLY A O 1
ATOM 798 N N . TYR A 1 99 ? -12.321 11.924 15.296 1.00 91.25 99 TYR A N 1
ATOM 799 C CA . TYR A 1 99 ? -11.103 12.619 14.868 1.00 91.25 99 TYR A CA 1
ATOM 800 C C . TYR A 1 99 ? -11.203 13.075 13.410 1.00 91.25 99 TYR A C 1
ATOM 802 O O . TYR A 1 99 ? -12.050 12.621 12.630 1.00 91.25 99 TYR A O 1
ATOM 810 N N . TRP A 1 100 ? -10.379 14.053 13.055 1.00 89.94 100 TRP A N 1
ATOM 811 C CA . TRP A 1 100 ? -10.092 14.387 11.667 1.00 89.94 100 TRP A CA 1
ATOM 812 C C . TRP A 1 100 ? -8.746 13.778 11.284 1.00 89.94 100 TRP A C 1
ATOM 814 O O . TRP A 1 100 ? -7.841 13.695 12.116 1.00 89.94 100 TRP A O 1
ATOM 824 N N . THR A 1 101 ? -8.622 13.335 10.040 1.00 91.12 101 THR A N 1
ATOM 825 C CA . THR A 1 101 ? -7.396 12.715 9.543 1.00 91.12 101 THR A CA 1
ATOM 826 C C . THR A 1 101 ? -7.001 13.314 8.203 1.00 91.12 101 THR A C 1
ATOM 828 O O . THR A 1 101 ? -7.861 13.761 7.438 1.00 91.12 101 THR A O 1
ATOM 831 N N . PHE A 1 102 ? -5.703 13.313 7.923 1.00 87.88 102 PHE A N 1
ATOM 832 C CA . PHE A 1 102 ? -5.155 13.784 6.657 1.00 87.88 102 PHE A CA 1
ATOM 833 C C . PHE A 1 102 ? -3.920 12.982 6.271 1.00 87.88 102 PHE A C 1
ATOM 835 O O . PHE A 1 102 ? -3.231 12.456 7.147 1.00 87.88 102 PHE A O 1
ATOM 842 N N . SER A 1 103 ? -3.613 12.940 4.975 1.00 83.50 103 SER A N 1
ATOM 843 C CA . SER A 1 103 ? -2.306 12.492 4.497 1.00 83.50 103 SER A CA 1
ATOM 844 C C . SER A 1 103 ? -1.461 13.676 4.001 1.00 83.50 103 SER A C 1
ATOM 846 O O . SER A 1 103 ? -1.996 14.634 3.431 1.00 83.50 103 SER A O 1
ATOM 848 N N . PRO A 1 104 ? -0.124 13.629 4.138 1.00 76.44 104 PRO A N 1
ATOM 849 C CA . PRO A 1 104 ? 0.753 14.643 3.547 1.00 76.44 104 PRO A CA 1
ATOM 850 C C . PRO A 1 104 ? 0.578 14.778 2.028 1.00 76.44 104 PRO A C 1
ATOM 852 O O . PRO A 1 104 ? 0.679 15.875 1.477 1.00 76.44 104 PRO A O 1
ATOM 855 N N . THR A 1 105 ? 0.270 13.673 1.343 1.00 70.25 105 THR A N 1
ATOM 856 C CA . THR A 1 105 ? 0.011 13.654 -0.103 1.00 70.25 105 THR A CA 1
ATOM 857 C C . THR A 1 105 ? -1.224 14.475 -0.494 1.00 70.25 105 THR A C 1
ATOM 859 O O . THR A 1 105 ? -1.205 15.119 -1.540 1.00 70.25 105 THR A O 1
ATOM 862 N N . GLU A 1 106 ? -2.256 14.538 0.354 1.00 68.69 106 GLU A N 1
ATOM 863 C CA . GLU A 1 106 ? -3.453 15.367 0.136 1.00 68.69 106 GLU A CA 1
ATOM 864 C C . GLU A 1 106 ? -3.157 16.869 0.284 1.00 68.69 106 GLU A C 1
ATOM 866 O O . GLU A 1 106 ? -3.710 17.692 -0.448 1.00 68.69 106 GLU A O 1
ATOM 871 N N . ILE A 1 107 ? -2.267 17.241 1.211 1.00 65.94 107 ILE A N 1
ATOM 872 C CA . ILE A 1 107 ? -1.935 18.645 1.505 1.00 65.94 107 ILE A CA 1
ATOM 873 C C . ILE A 1 107 ? -0.963 19.226 0.468 1.00 65.94 107 ILE A C 1
ATOM 875 O O . ILE A 1 107 ? -1.124 20.367 0.029 1.00 65.94 107 ILE A O 1
ATOM 879 N N . ASN A 1 108 ? 0.021 18.440 0.025 1.00 60.62 108 ASN A N 1
ATOM 880 C CA . ASN A 1 108 ? 1.065 18.894 -0.901 1.00 60.62 108 ASN A CA 1
ATOM 881 C C . ASN A 1 108 ? 0.559 19.203 -2.325 1.00 60.62 108 ASN A C 1
ATOM 883 O O . ASN A 1 108 ? 1.283 19.810 -3.112 1.00 60.62 108 ASN A O 1
ATOM 887 N N . ALA A 1 109 ? -0.691 18.864 -2.655 1.00 56.34 109 ALA A N 1
ATOM 888 C CA . ALA A 1 109 ? -1.312 19.190 -3.939 1.00 56.34 109 ALA A CA 1
ATOM 889 C C . ALA A 1 109 ? -1.568 20.703 -4.156 1.00 56.34 109 ALA A C 1
ATOM 891 O O . ALA A 1 109 ? -1.955 21.102 -5.256 1.00 56.34 109 ALA A O 1
ATOM 892 N N . LYS A 1 110 ? -1.367 21.563 -3.140 1.00 51.62 110 LYS A N 1
ATOM 893 C CA . LYS A 1 110 ? -1.530 23.029 -3.239 1.00 51.62 110 LYS A CA 1
ATOM 894 C C . LYS A 1 110 ? -0.401 23.797 -2.526 1.00 51.62 110 LYS A C 1
ATOM 896 O O . LYS A 1 110 ? -0.603 24.309 -1.424 1.00 51.62 110 LYS A O 1
ATOM 901 N N . PRO A 1 111 ? 0.793 23.919 -3.132 1.00 50.62 111 PRO A N 1
ATOM 902 C CA . PRO A 1 111 ? 1.869 24.722 -2.558 1.00 50.62 111 PRO A CA 1
ATOM 903 C C . PRO A 1 111 ? 1.469 26.209 -2.486 1.00 50.62 111 PRO A C 1
ATOM 905 O O . PRO A 1 111 ? 1.076 26.802 -3.488 1.00 50.62 111 PRO A O 1
ATOM 908 N N . GLY A 1 112 ? 1.579 26.816 -1.298 1.00 55.53 112 GLY A N 1
ATOM 909 C CA . GLY A 1 112 ? 1.432 28.266 -1.092 1.00 55.53 112 GLY A CA 1
ATOM 910 C C . GLY A 1 112 ? 0.130 28.748 -0.441 1.00 55.53 112 GLY A C 1
ATOM 911 O O . GLY A 1 112 ? 0.011 29.939 -0.160 1.00 55.53 112 GLY A O 1
ATOM 912 N N . SER A 1 113 ? -0.833 27.868 -0.149 1.00 55.06 113 SER A N 1
ATOM 913 C CA . SER A 1 113 ? -2.014 28.240 0.641 1.00 55.06 113 SER A CA 1
ATOM 914 C C . SER A 1 113 ? -1.805 27.914 2.118 1.00 55.06 113 SER A C 1
ATOM 916 O O . SER A 1 113 ? -1.685 26.745 2.474 1.00 55.06 113 SER A O 1
ATOM 918 N N . SER A 1 114 ? -1.813 28.923 2.991 1.00 55.66 114 SER A N 1
ATOM 919 C CA . SER A 1 114 ? -2.002 28.713 4.430 1.00 55.66 114 SER A CA 1
ATOM 920 C C . SER A 1 114 ? -3.408 28.156 4.651 1.00 55.66 114 SER A C 1
ATOM 922 O O . SER A 1 114 ? -4.387 28.901 4.614 1.00 55.66 114 SER A O 1
ATOM 924 N N . ILE A 1 115 ? -3.531 26.840 4.820 1.00 60.94 115 ILE A N 1
ATOM 925 C CA . ILE A 1 115 ? -4.824 26.204 5.077 1.00 60.94 115 ILE A CA 1
ATOM 926 C C . ILE A 1 115 ? -5.090 26.282 6.581 1.00 60.94 115 ILE A C 1
ATOM 928 O O . ILE A 1 115 ? -4.526 25.527 7.369 1.00 60.94 115 ILE A O 1
ATOM 932 N N . SER A 1 116 ? -5.954 27.206 6.992 1.00 61.47 116 SER A N 1
ATOM 933 C CA . SER A 1 116 ? -6.543 27.185 8.331 1.00 61.47 116 SER A CA 1
ATOM 934 C C . SER A 1 116 ? -7.740 26.240 8.323 1.00 61.47 116 SER A C 1
ATOM 936 O O . SER A 1 116 ? -8.739 26.503 7.655 1.00 61.47 116 SER A O 1
ATOM 938 N N . ILE A 1 117 ? -7.638 25.128 9.050 1.00 64.62 117 ILE A N 1
ATOM 939 C CA . ILE A 1 117 ? -8.708 24.132 9.152 1.00 64.62 117 ILE A CA 1
ATOM 940 C C . ILE A 1 117 ? -9.493 24.397 10.433 1.00 64.62 117 ILE A C 1
ATOM 942 O O . ILE A 1 117 ? -8.973 24.238 11.535 1.00 64.62 117 ILE A O 1
ATOM 946 N N . ILE A 1 118 ? -10.756 24.796 10.287 1.00 65.00 118 ILE A N 1
ATOM 947 C CA . ILE A 1 118 ? -11.707 24.870 11.399 1.00 65.00 118 ILE A CA 1
ATOM 948 C C . ILE A 1 118 ? -12.543 23.591 11.342 1.00 65.00 118 ILE A C 1
ATOM 950 O O . ILE A 1 118 ? -13.363 23.426 10.442 1.00 65.00 118 ILE A O 1
ATOM 954 N N . ALA A 1 119 ? -12.318 22.679 12.288 1.00 67.12 119 ALA A N 1
ATOM 955 C CA . ALA A 1 119 ? -13.011 21.395 12.376 1.00 67.12 119 ALA A CA 1
ATOM 956 C C . ALA A 1 119 ? -13.908 21.350 13.632 1.00 67.12 119 ALA A C 1
ATOM 958 O O . ALA A 1 119 ? -13.537 20.741 14.639 1.00 67.12 119 ALA A O 1
ATOM 959 N N . PRO A 1 120 ? -15.071 22.032 13.624 1.00 65.38 120 PRO A N 1
ATOM 960 C CA . PRO A 1 120 ? -15.944 22.087 14.789 1.00 65.38 120 PRO A CA 1
ATOM 961 C C . PRO A 1 120 ? -16.472 20.687 15.128 1.00 65.38 120 PRO A C 1
ATOM 963 O O . PRO A 1 120 ? -16.912 19.946 14.252 1.00 65.38 120 PRO A O 1
ATOM 966 N N . GLY A 1 121 ? -16.416 20.319 16.409 1.00 73.50 121 GLY A N 1
ATOM 967 C CA . GLY A 1 121 ? -16.888 19.019 16.897 1.00 73.50 121 GLY A CA 1
ATOM 968 C C . GLY A 1 121 ? -15.924 17.846 16.685 1.00 73.50 121 GLY A C 1
ATOM 969 O O . GLY A 1 121 ? -16.287 16.717 17.006 1.00 73.50 121 GLY A O 1
ATOM 970 N N . LYS A 1 122 ? -14.709 18.081 16.172 1.00 80.19 122 LYS A N 1
ATOM 971 C CA . LYS A 1 122 ? -13.659 17.055 16.102 1.00 80.19 122 LYS A CA 1
ATOM 972 C C . LYS A 1 122 ? -12.800 17.061 17.366 1.00 80.19 122 LYS A C 1
ATOM 974 O O . LYS A 1 122 ? -12.448 18.122 17.872 1.00 80.19 122 LYS A O 1
ATOM 979 N N . LEU A 1 123 ? -12.457 15.870 17.860 1.00 84.06 123 LEU A N 1
ATOM 980 C CA . LEU A 1 123 ? -11.669 15.684 19.090 1.00 84.06 123 LEU A CA 1
ATOM 981 C C . LEU A 1 123 ? -10.186 16.041 18.917 1.00 84.06 123 LEU A C 1
ATOM 983 O O . LEU A 1 123 ? -9.483 16.292 19.892 1.00 84.06 123 LEU A O 1
ATOM 987 N N . GLY A 1 124 ? -9.706 16.048 17.677 1.00 86.25 124 GLY A N 1
ATOM 988 C CA . GLY A 1 124 ? -8.323 16.326 17.335 1.00 86.25 124 GLY A CA 1
ATOM 989 C C . GLY A 1 124 ? -8.025 15.959 15.888 1.00 86.25 124 GLY A C 1
ATOM 990 O O . GLY A 1 124 ? -8.931 15.638 15.110 1.00 86.25 124 GLY A O 1
ATOM 991 N N . VAL A 1 125 ? -6.740 15.994 15.553 1.00 88.12 125 VAL A N 1
ATOM 992 C CA . VAL A 1 125 ? -6.228 15.754 14.207 1.00 88.12 125 VAL A CA 1
ATOM 993 C C . VAL A 1 125 ? -5.125 14.703 14.259 1.00 88.12 125 VAL A C 1
ATOM 995 O O . VAL A 1 125 ? -4.234 14.802 15.099 1.00 88.12 125 VAL A O 1
ATOM 998 N N . PHE A 1 126 ? -5.173 13.735 13.344 1.00 91.12 126 PHE A N 1
ATOM 999 C CA . PHE A 1 126 ? -4.107 12.758 13.139 1.00 91.12 126 PHE A CA 1
ATOM 1000 C C . PHE A 1 126 ? -3.595 12.770 11.703 1.00 91.12 126 PHE A C 1
ATOM 1002 O O . PHE A 1 126 ? -4.368 12.801 10.747 1.00 91.12 126 PHE A O 1
ATOM 1009 N N . GLU A 1 127 ? -2.277 12.685 11.572 1.00 90.94 127 GLU A N 1
ATOM 1010 C CA . GLU A 1 127 ? -1.622 12.405 10.302 1.00 90.94 127 GLU A CA 1
ATOM 1011 C C . GLU A 1 127 ? -1.608 10.891 10.048 1.00 90.94 127 GLU A C 1
ATOM 1013 O O . GLU A 1 127 ? -1.193 10.093 10.900 1.00 90.94 127 GLU A O 1
ATOM 1018 N N . ILE A 1 128 ? -2.076 10.499 8.865 1.00 93.62 128 ILE A N 1
ATOM 1019 C CA . ILE A 1 128 ? -2.098 9.121 8.383 1.00 93.62 128 ILE A CA 1
ATOM 1020 C C . ILE A 1 128 ? -1.326 9.061 7.065 1.00 93.62 128 ILE A C 1
ATOM 1022 O O . ILE A 1 128 ? -1.806 9.495 6.016 1.00 93.62 128 ILE A O 1
ATOM 1026 N N . SER A 1 129 ? -0.110 8.524 7.131 1.00 91.25 129 SER A N 1
ATOM 1027 C CA . SER A 1 129 ? 0.777 8.371 5.983 1.00 91.25 129 SER A CA 1
ATOM 1028 C C . SER A 1 129 ? 0.267 7.294 5.028 1.00 91.25 129 SER A C 1
ATOM 1030 O O . SER A 1 129 ? -0.113 6.202 5.448 1.00 91.25 129 SER A O 1
ATOM 1032 N N . LEU A 1 130 ? 0.320 7.581 3.730 1.00 92.38 130 LEU A N 1
ATOM 1033 C CA . LEU A 1 130 ? 0.171 6.598 2.660 1.00 92.38 130 LEU A CA 1
ATOM 1034 C C . LEU A 1 130 ? 1.449 6.600 1.826 1.00 92.38 130 LEU A C 1
ATOM 1036 O O . LEU A 1 130 ? 2.045 7.655 1.605 1.00 92.38 130 LEU A O 1
ATOM 1040 N N . ILE A 1 131 ? 1.849 5.426 1.352 1.00 91.88 131 ILE A N 1
ATOM 1041 C CA . ILE A 1 131 ? 2.989 5.260 0.455 1.00 91.88 131 ILE A CA 1
ATOM 1042 C C . ILE A 1 131 ? 2.471 5.296 -0.982 1.00 91.88 131 ILE A C 1
ATOM 1044 O O . ILE A 1 131 ? 1.684 4.440 -1.386 1.00 91.88 131 ILE A O 1
ATOM 1048 N N . ASP A 1 132 ? 2.936 6.264 -1.769 1.00 90.19 132 ASP A N 1
ATOM 1049 C CA . ASP A 1 132 ? 2.845 6.176 -3.226 1.00 90.19 132 ASP A CA 1
ATOM 1050 C C . ASP A 1 132 ? 3.821 5.090 -3.688 1.00 90.19 132 ASP A C 1
ATOM 1052 O O . ASP A 1 132 ? 5.039 5.245 -3.579 1.00 90.19 132 ASP A O 1
ATOM 1056 N N . LYS A 1 133 ? 3.278 3.959 -4.146 1.00 90.62 133 LYS A N 1
ATOM 1057 C CA . LYS A 1 133 ? 4.067 2.773 -4.484 1.00 90.62 133 LYS A CA 1
ATOM 1058 C C . LYS A 1 133 ? 5.084 3.055 -5.586 1.00 90.62 133 LYS A C 1
ATOM 1060 O O . LYS A 1 133 ? 6.232 2.635 -5.473 1.00 90.62 133 LYS A O 1
ATOM 1065 N N . ILE A 1 134 ? 4.680 3.765 -6.637 1.00 90.00 134 ILE A N 1
ATOM 1066 C CA . ILE A 1 134 ? 5.554 4.045 -7.775 1.00 90.00 134 ILE A CA 1
ATOM 1067 C C . ILE A 1 134 ? 6.674 4.985 -7.348 1.00 90.00 134 ILE A C 1
ATOM 1069 O O . ILE A 1 134 ? 7.837 4.709 -7.636 1.00 90.00 134 ILE A O 1
ATOM 1073 N N . LEU A 1 135 ? 6.350 6.057 -6.624 1.00 89.19 135 LEU A N 1
ATOM 1074 C CA . LEU A 1 135 ? 7.354 6.990 -6.119 1.00 89.19 135 LEU A CA 1
ATOM 1075 C C . LEU A 1 135 ? 8.316 6.311 -5.135 1.00 89.19 135 LEU A C 1
ATOM 1077 O O . LEU A 1 135 ? 9.523 6.521 -5.210 1.00 89.19 135 LEU A O 1
ATOM 1081 N N . PHE A 1 136 ? 7.802 5.459 -4.248 1.00 90.12 136 PHE A N 1
ATOM 1082 C CA . PHE A 1 136 ? 8.620 4.700 -3.305 1.00 90.12 136 PHE A CA 1
ATOM 1083 C C . PHE A 1 136 ? 9.602 3.767 -4.019 1.00 90.12 136 PHE A C 1
ATOM 1085 O O . PHE A 1 136 ? 10.790 3.756 -3.700 1.00 90.12 136 PHE A O 1
ATOM 1092 N N . LEU A 1 137 ? 9.127 3.010 -5.014 1.00 91.31 137 LEU A N 1
ATOM 1093 C CA . LEU A 1 137 ? 9.969 2.092 -5.780 1.00 91.31 137 LEU A CA 1
ATOM 1094 C C . LEU A 1 137 ? 10.984 2.839 -6.649 1.00 91.31 137 LEU A C 1
ATOM 1096 O O . LEU A 1 137 ? 12.140 2.422 -6.714 1.00 91.31 137 LEU A O 1
ATOM 1100 N N . LYS A 1 138 ? 10.594 3.962 -7.268 1.00 90.81 138 LYS A N 1
ATOM 1101 C CA . LYS A 1 138 ? 11.534 4.854 -7.963 1.00 90.81 138 LYS A CA 1
ATOM 1102 C C . LYS A 1 138 ? 12.650 5.289 -7.01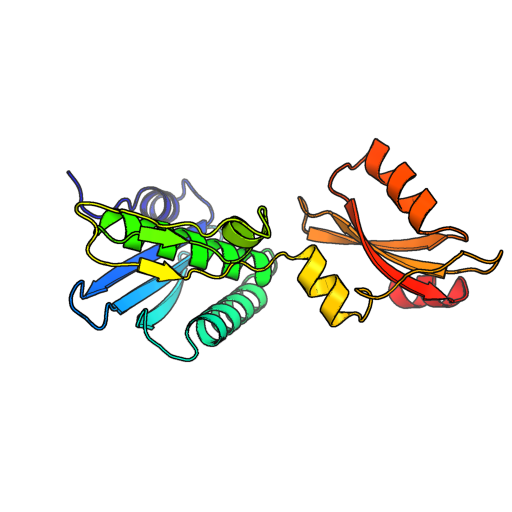2 1.00 90.81 138 LYS A C 1
ATOM 1104 O O . LYS A 1 138 ? 13.819 5.211 -7.394 1.00 90.81 138 LYS A O 1
ATOM 1109 N N . GLY A 1 139 ? 12.319 5.635 -5.767 1.00 89.69 139 GLY A N 1
ATOM 1110 C CA . GLY A 1 139 ? 13.308 6.120 -4.806 1.00 89.69 139 GLY A CA 1
ATOM 1111 C C . GLY A 1 139 ? 14.233 5.040 -4.298 1.00 89.69 139 GLY A C 1
ATOM 1112 O O . GLY A 1 139 ? 15.447 5.247 -4.234 1.00 89.69 139 GLY A O 1
ATOM 1113 N N . LEU A 1 140 ? 13.689 3.850 -4.059 1.00 89.25 140 LEU A N 1
ATOM 1114 C CA . LEU A 1 140 ? 14.476 2.669 -3.726 1.00 89.25 140 LEU A CA 1
ATOM 1115 C C . LEU A 1 140 ? 15.476 2.320 -4.839 1.00 89.25 140 LEU A C 1
ATOM 1117 O O . LEU A 1 140 ? 16.623 1.977 -4.561 1.00 89.25 140 LEU A O 1
ATOM 1121 N N . MET A 1 141 ? 15.061 2.461 -6.099 1.00 87.81 141 MET A N 1
ATOM 1122 C CA . MET A 1 141 ? 15.893 2.193 -7.274 1.00 87.81 141 MET A CA 1
ATOM 1123 C C . MET A 1 141 ? 16.798 3.371 -7.671 1.00 87.81 141 MET A C 1
ATOM 1125 O O . MET A 1 141 ? 17.470 3.310 -8.701 1.00 87.81 141 MET A O 1
ATOM 1129 N N . GLY A 1 142 ? 16.801 4.471 -6.908 1.00 82.31 142 GLY A N 1
ATOM 1130 C CA . GLY A 1 142 ? 17.557 5.687 -7.230 1.00 82.31 142 GLY A CA 1
ATOM 1131 C C . GLY A 1 142 ? 17.093 6.398 -8.509 1.00 82.31 142 GLY A C 1
ATOM 1132 O O . GLY A 1 142 ? 17.824 7.217 -9.069 1.00 82.31 142 GLY A O 1
ATOM 1133 N N . SER A 1 143 ? 15.889 6.084 -8.983 1.00 75.56 143 SER A N 1
ATOM 1134 C CA . SER A 1 143 ? 15.340 6.520 -10.267 1.00 75.56 143 SER A CA 1
ATOM 1135 C C . SER A 1 143 ? 14.603 7.863 -10.210 1.00 75.56 143 SER A C 1
ATOM 1137 O O . SER A 1 143 ? 14.361 8.469 -11.252 1.00 75.56 143 SER A O 1
ATOM 1139 N N . ASP A 1 144 ? 14.344 8.410 -9.018 1.00 63.47 144 ASP A N 1
ATOM 1140 C CA . ASP A 1 144 ? 13.695 9.723 -8.798 1.00 63.47 144 ASP A CA 1
ATOM 1141 C C . ASP A 1 144 ? 14.380 10.895 -9.509 1.00 63.47 144 ASP A C 1
ATOM 1143 O O . ASP A 1 144 ? 13.797 11.959 -9.715 1.00 63.47 144 ASP A O 1
ATOM 1147 N N . LYS A 1 145 ? 15.661 10.717 -9.843 1.00 54.97 145 LYS A N 1
ATOM 1148 C CA . LYS A 1 145 ? 16.528 11.732 -10.449 1.00 54.97 145 LYS A CA 1
ATOM 1149 C C . LYS A 1 145 ? 16.842 11.445 -11.915 1.00 54.97 145 LYS A C 1
ATOM 1151 O O . LYS A 1 145 ? 17.655 12.162 -12.500 1.00 54.97 145 LYS A O 1
ATOM 1156 N N . MET A 1 146 ? 16.226 10.429 -12.522 1.00 60.84 146 MET A N 1
ATOM 1157 C CA . MET A 1 146 ? 16.471 10.086 -13.921 1.00 60.84 146 MET A CA 1
ATOM 1158 C C . MET A 1 146 ? 15.833 11.113 -14.856 1.00 60.84 146 MET A C 1
ATOM 1160 O O . MET A 1 146 ? 14.699 10.983 -15.305 1.00 60.84 146 MET A O 1
ATOM 1164 N N . LYS A 1 147 ? 16.605 12.147 -15.187 1.00 56.94 147 LYS A N 1
ATOM 1165 C CA . LYS A 1 147 ? 16.449 12.899 -16.430 1.00 56.94 147 LYS A CA 1
ATOM 1166 C C . LYS A 1 147 ? 17.543 12.421 -17.367 1.00 56.94 147 LYS A C 1
ATOM 1168 O O . LYS A 1 147 ? 18.710 12.722 -17.137 1.00 56.94 147 LYS A O 1
ATOM 1173 N N . CYS A 1 148 ? 17.177 11.682 -18.404 1.00 57.97 148 CYS A N 1
ATOM 1174 C CA . CYS A 1 148 ? 18.124 11.315 -19.446 1.00 57.97 148 CYS A CA 1
ATOM 1175 C C . CYS A 1 148 ? 17.569 11.716 -20.804 1.00 57.97 148 CYS A C 1
ATOM 1177 O O . CYS A 1 148 ? 16.451 11.359 -21.171 1.00 57.97 148 CYS A O 1
ATOM 1179 N N . GLU A 1 149 ? 18.385 12.451 -21.550 1.00 66.12 149 GLU A N 1
ATOM 1180 C CA . GLU A 1 149 ? 18.328 12.408 -23.001 1.00 66.12 149 GLU A CA 1
ATOM 1181 C C . GLU A 1 149 ? 18.838 11.023 -23.407 1.00 66.12 149 GLU A C 1
ATOM 1183 O O . GLU A 1 149 ? 19.955 10.640 -23.056 1.00 66.12 149 GLU A O 1
ATOM 1188 N N . PHE A 1 150 ? 17.989 10.234 -24.062 1.00 75.94 150 PHE A N 1
ATOM 1189 C CA . PHE A 1 150 ? 18.398 8.935 -24.579 1.00 75.94 150 PHE A CA 1
ATOM 1190 C C . PHE A 1 150 ? 19.335 9.169 -25.763 1.00 75.94 150 PHE A C 1
ATOM 1192 O O . PHE A 1 150 ? 18.946 9.776 -26.761 1.00 75.94 150 PHE A O 1
ATOM 1199 N N . ASN A 1 151 ? 20.574 8.705 -25.641 1.00 74.06 151 ASN A N 1
ATOM 1200 C CA . ASN A 1 151 ? 21.45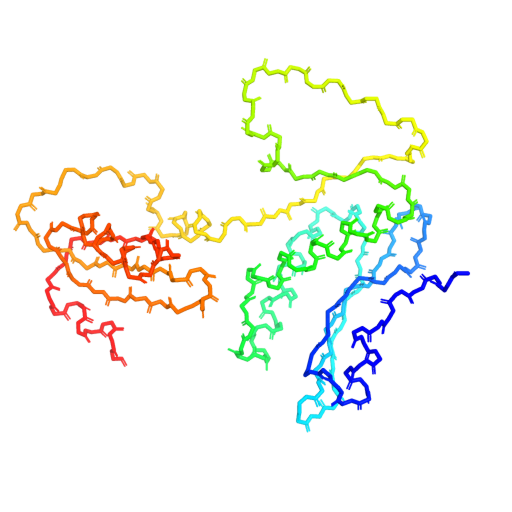3 8.495 -26.784 1.00 74.06 151 ASN A CA 1
ATOM 1201 C C . ASN A 1 151 ? 21.075 7.140 -27.421 1.00 74.06 151 ASN A C 1
ATOM 1203 O O . ASN A 1 151 ? 20.350 6.360 -26.809 1.00 74.06 151 ASN A O 1
ATOM 1207 N N . ASP A 1 152 ? 21.508 6.844 -28.650 1.00 76.31 152 ASP A N 1
ATOM 1208 C CA . ASP A 1 152 ? 21.128 5.629 -29.411 1.00 76.31 152 ASP A CA 1
ATOM 1209 C C . ASP A 1 152 ? 21.577 4.274 -28.784 1.00 76.31 152 ASP A C 1
ATOM 1211 O O . ASP A 1 152 ? 21.695 3.253 -29.468 1.00 76.31 152 ASP A O 1
ATOM 1215 N N . GLU A 1 153 ? 21.845 4.244 -27.481 1.00 84.44 153 GLU A N 1
ATOM 1216 C CA . GLU A 1 153 ? 22.287 3.103 -26.692 1.00 84.44 153 GLU A CA 1
ATOM 1217 C C . GLU A 1 153 ? 21.113 2.223 -26.230 1.00 84.44 153 GLU A C 1
ATOM 1219 O O . GLU A 1 153 ? 19.939 2.581 -26.324 1.00 84.44 153 GLU A O 1
ATOM 1224 N N . GLU A 1 154 ? 21.428 1.016 -25.754 1.00 90.12 154 GLU A N 1
ATOM 1225 C CA . GLU A 1 154 ? 20.433 0.078 -25.232 1.00 90.12 154 GLU A CA 1
ATOM 1226 C C . GLU A 1 154 ? 20.218 0.271 -23.730 1.00 90.12 154 GLU A C 1
ATOM 1228 O O . GLU A 1 154 ? 21.170 0.407 -22.953 1.00 90.12 154 GLU A O 1
ATOM 1233 N N . TYR A 1 155 ? 18.950 0.224 -23.325 1.00 92.00 155 TYR A N 1
ATOM 1234 C CA . TYR A 1 155 ? 18.541 0.283 -21.933 1.00 92.00 155 TYR A CA 1
ATOM 1235 C C . TYR A 1 155 ? 17.662 -0.910 -21.589 1.00 92.00 155 TYR A C 1
ATOM 1237 O O . TYR A 1 155 ? 16.773 -1.283 -22.361 1.00 92.00 155 TYR A O 1
ATOM 1245 N N . VAL A 1 156 ? 17.878 -1.454 -20.398 1.00 93.19 156 VAL A N 1
ATOM 1246 C CA . VAL A 1 156 ? 16.961 -2.381 -19.737 1.00 93.19 156 VAL A CA 1
ATOM 1247 C C . VAL A 1 156 ? 16.103 -1.575 -18.774 1.00 93.19 156 VAL A C 1
ATOM 1249 O O . VAL A 1 156 ? 16.615 -0.712 -18.066 1.00 93.19 156 VAL A O 1
ATOM 1252 N N . TYR A 1 157 ? 14.801 -1.822 -18.769 1.00 92.69 157 TYR A N 1
ATOM 1253 C CA . TYR A 1 157 ? 13.837 -1.099 -17.955 1.00 92.69 157 TYR A CA 1
ATOM 1254 C C . TYR A 1 157 ? 13.000 -2.029 -17.088 1.00 92.69 157 TYR A C 1
ATOM 1256 O O . TYR A 1 157 ? 12.788 -3.197 -17.418 1.00 92.69 157 TYR A O 1
ATOM 1264 N N . LEU A 1 158 ? 12.487 -1.449 -16.008 1.00 94.00 158 LEU A N 1
ATOM 1265 C CA . LEU A 1 158 ? 11.548 -2.036 -15.076 1.00 94.00 158 LEU A CA 1
ATOM 1266 C C . LEU A 1 158 ? 10.295 -1.167 -15.027 1.00 94.00 158 LEU A C 1
ATOM 1268 O O . LEU A 1 158 ? 10.370 0.024 -14.721 1.00 94.00 158 LEU A O 1
ATOM 1272 N N . MET A 1 159 ? 9.145 -1.765 -15.297 1.00 94.81 159 MET A N 1
ATOM 1273 C CA . MET A 1 159 ? 7.846 -1.120 -15.154 1.00 94.81 159 MET A CA 1
ATOM 1274 C C . MET A 1 159 ? 6.967 -1.926 -14.207 1.00 94.81 159 MET A C 1
ATOM 1276 O O . MET A 1 159 ? 7.086 -3.148 -14.148 1.00 94.81 159 MET A O 1
ATOM 1280 N N . LEU A 1 160 ? 6.060 -1.257 -13.507 1.00 94.75 160 LEU A N 1
ATOM 1281 C CA . LEU A 1 160 ? 5.034 -1.896 -12.692 1.00 94.75 160 LEU A CA 1
ATOM 1282 C C . LEU A 1 160 ? 3.668 -1.528 -13.234 1.00 94.75 160 LEU A C 1
ATOM 1284 O O . LEU A 1 160 ? 3.392 -0.361 -13.497 1.00 94.75 160 LEU A O 1
ATOM 1288 N N . ASN A 1 161 ? 2.814 -2.531 -13.370 1.00 93.69 161 ASN A N 1
ATOM 1289 C CA . ASN A 1 161 ? 1.396 -2.319 -13.585 1.00 93.69 161 ASN A CA 1
ATOM 1290 C C . ASN A 1 161 ? 0.724 -2.175 -12.210 1.00 93.69 161 ASN A C 1
ATOM 1292 O O . ASN A 1 161 ? 0.592 -3.159 -11.479 1.00 93.69 161 ASN A O 1
ATOM 1296 N N . SER A 1 162 ? 0.319 -0.953 -11.852 1.00 87.88 162 SER A N 1
ATOM 1297 C CA . SER A 1 162 ? -0.193 -0.617 -10.510 1.00 87.88 162 SER A CA 1
ATOM 1298 C C . SER A 1 162 ? -1.470 -1.385 -10.135 1.00 87.88 162 SER A C 1
ATOM 1300 O O . SER A 1 162 ? -1.747 -1.598 -8.958 1.00 87.88 162 SER A O 1
ATOM 1302 N N . LYS A 1 163 ? -2.230 -1.853 -11.134 1.00 87.19 163 LYS A N 1
ATOM 1303 C CA . LYS A 1 163 ? -3.466 -2.620 -10.947 1.00 87.19 163 LYS A CA 1
ATOM 1304 C C . LYS A 1 163 ? -3.220 -4.095 -10.640 1.00 87.19 163 LYS A C 1
ATOM 1306 O O . LYS A 1 163 ? -3.980 -4.695 -9.887 1.00 87.19 163 LYS A O 1
ATOM 1311 N N . SER A 1 164 ? -2.224 -4.703 -11.279 1.00 89.19 164 SER A N 1
ATOM 1312 C CA . SER A 1 164 ? -1.956 -6.146 -11.161 1.00 89.19 164 SER A CA 1
ATOM 1313 C C . SER A 1 164 ? -0.766 -6.480 -10.265 1.00 89.19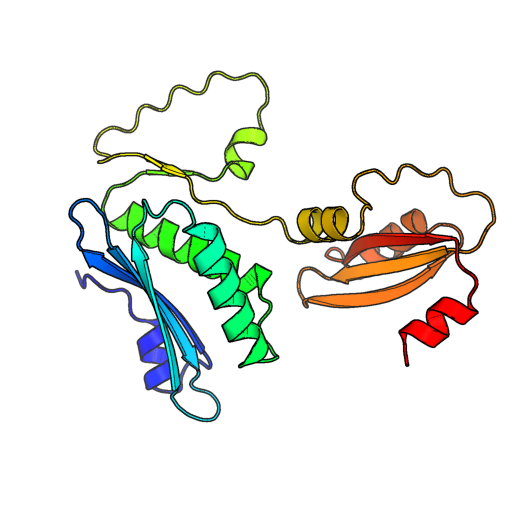 164 SER A C 1
ATOM 1315 O O . SER A 1 164 ? -0.549 -7.653 -9.974 1.00 89.19 164 SER A O 1
ATOM 1317 N N . ASN A 1 165 ? 0.015 -5.474 -9.863 1.00 88.81 165 ASN A N 1
ATOM 1318 C CA . ASN A 1 165 ? 1.320 -5.624 -9.217 1.00 88.81 165 ASN A CA 1
ATOM 1319 C C . ASN A 1 165 ? 2.334 -6.456 -10.020 1.00 88.81 165 ASN A C 1
ATOM 1321 O O . ASN A 1 165 ? 3.370 -6.858 -9.495 1.00 88.81 165 ASN A O 1
ATOM 1325 N N . LEU A 1 166 ? 2.069 -6.698 -11.307 1.00 90.88 166 LEU A N 1
ATOM 1326 C CA . LEU A 1 166 ? 3.001 -7.393 -12.178 1.00 90.88 166 LEU A CA 1
ATOM 1327 C C . LEU A 1 166 ? 4.101 -6.444 -12.633 1.00 90.88 166 LEU A C 1
ATOM 1329 O O . LEU A 1 166 ? 3.857 -5.317 -13.073 1.00 90.88 166 LEU A O 1
ATOM 1333 N N . VAL A 1 167 ? 5.324 -6.950 -12.551 1.00 92.06 167 VAL A N 1
ATOM 1334 C CA . VAL A 1 167 ? 6.523 -6.247 -12.976 1.00 92.06 167 VAL A CA 1
ATOM 1335 C C . VAL A 1 167 ? 6.882 -6.685 -14.388 1.00 92.06 167 VAL A C 1
ATOM 1337 O O . VAL A 1 167 ? 6.964 -7.874 -14.694 1.00 92.06 167 VAL A O 1
ATOM 1340 N N . LYS A 1 168 ? 7.124 -5.707 -15.257 1.00 93.00 168 LYS A N 1
ATOM 1341 C CA . LYS A 1 168 ? 7.614 -5.919 -16.611 1.00 93.00 168 LYS A CA 1
ATOM 1342 C C . LYS A 1 168 ? 9.080 -5.527 -16.692 1.00 93.00 168 LYS A C 1
ATOM 1344 O O . LYS A 1 168 ? 9.433 -4.369 -16.478 1.00 93.00 168 LYS A O 1
ATOM 1349 N N . ILE A 1 169 ? 9.901 -6.486 -17.095 1.00 94.00 169 ILE A N 1
ATOM 1350 C CA . ILE A 1 169 ? 11.294 -6.271 -17.482 1.00 94.00 169 ILE A CA 1
ATOM 1351 C C . ILE A 1 169 ? 11.341 -6.234 -19.008 1.00 94.00 169 ILE A C 1
ATOM 1353 O O . ILE A 1 169 ? 10.688 -7.040 -19.678 1.00 94.00 169 ILE A O 1
ATOM 1357 N N . GLY A 1 170 ? 12.067 -5.279 -19.577 1.00 92.69 170 GLY A N 1
ATOM 1358 C CA . GLY A 1 170 ? 12.234 -5.224 -21.022 1.00 92.69 170 GLY A CA 1
ATOM 1359 C C . GLY A 1 170 ? 13.380 -4.337 -21.468 1.00 92.69 170 GLY A C 1
ATOM 1360 O O . GLY A 1 170 ? 14.092 -3.751 -20.662 1.00 92.69 170 GLY A O 1
ATOM 1361 N N . GLN A 1 171 ? 13.540 -4.236 -22.784 1.00 92.94 171 GLN A N 1
ATOM 1362 C CA . GLN A 1 171 ? 14.610 -3.480 -23.426 1.00 92.94 171 GLN A CA 1
ATOM 1363 C C . GLN A 1 171 ? 14.049 -2.410 -24.371 1.00 92.94 171 GLN A C 1
ATOM 1365 O O . GLN A 1 171 ? 13.061 -2.642 -25.073 1.00 92.94 171 GLN A O 1
ATOM 1370 N N . SER A 1 172 ? 14.684 -1.237 -24.419 1.00 92.00 172 SER A N 1
ATOM 1371 C CA . SER A 1 172 ? 14.412 -0.203 -25.425 1.00 92.00 172 SER A CA 1
ATOM 1372 C C . SER A 1 172 ? 15.613 0.728 -25.599 1.00 92.00 172 SER A C 1
ATOM 1374 O O . SER A 1 172 ? 16.386 0.920 -24.666 1.00 92.00 172 SER A O 1
ATOM 1376 N N . ARG A 1 173 ? 15.741 1.359 -26.771 1.00 91.00 173 ARG A N 1
ATOM 1377 C CA . ARG A 1 173 ? 16.627 2.528 -26.944 1.00 91.00 173 ARG A CA 1
ATOM 1378 C C . ARG A 1 173 ? 16.027 3.806 -26.363 1.00 91.00 173 ARG A C 1
ATOM 1380 O O . ARG A 1 173 ? 16.738 4.722 -25.988 1.00 91.00 173 ARG A O 1
ATOM 1387 N N . ASN A 1 174 ? 14.699 3.855 -26.269 1.00 90.81 174 ASN A N 1
ATOM 1388 C CA . ASN A 1 174 ? 13.965 4.944 -25.637 1.00 90.81 174 ASN A CA 1
ATOM 1389 C C . ASN A 1 174 ? 12.886 4.356 -24.708 1.00 90.81 174 ASN A C 1
ATOM 1391 O O . ASN A 1 174 ? 11.743 4.134 -25.133 1.00 90.81 174 ASN A O 1
ATOM 1395 N N . PRO A 1 175 ? 13.253 4.002 -23.463 1.00 91.12 175 PRO A N 1
ATOM 1396 C CA . PRO A 1 175 ? 12.328 3.522 -22.440 1.00 91.12 175 PRO A CA 1
ATOM 1397 C C . PRO A 1 175 ? 11.090 4.409 -22.238 1.00 91.12 175 PRO A C 1
ATOM 1399 O O . PRO A 1 175 ? 9.991 3.872 -22.138 1.00 91.12 175 PRO A O 1
ATOM 1402 N N . SER A 1 176 ? 11.215 5.741 -22.268 1.00 89.38 176 SER A N 1
ATOM 1403 C CA . SER A 1 176 ? 10.061 6.643 -22.086 1.00 89.38 176 SER A CA 1
ATOM 1404 C C . SER A 1 176 ? 9.073 6.607 -23.254 1.00 89.38 176 SER A C 1
ATOM 1406 O O . SER A 1 176 ? 7.864 6.692 -23.055 1.00 89.38 176 SER A O 1
ATOM 1408 N N . PHE A 1 177 ? 9.550 6.467 -24.494 1.00 90.50 177 PHE A N 1
ATOM 1409 C CA . PHE A 1 177 ? 8.656 6.248 -25.635 1.00 90.50 177 PHE A CA 1
ATOM 1410 C C . PHE A 1 177 ? 7.968 4.880 -25.542 1.00 90.50 177 PHE A C 1
ATOM 1412 O O . PHE A 1 177 ? 6.781 4.744 -25.853 1.00 90.50 177 PHE A O 1
ATOM 1419 N N . ARG A 1 178 ? 8.704 3.865 -25.071 1.00 91.62 178 ARG A N 1
ATOM 1420 C CA . ARG A 1 178 ? 8.162 2.521 -24.862 1.00 91.62 178 ARG A CA 1
ATOM 1421 C C . ARG A 1 178 ? 7.063 2.508 -23.799 1.00 91.62 178 ARG A C 1
ATOM 1423 O O . ARG A 1 178 ? 6.045 1.868 -24.033 1.00 91.62 178 ARG A O 1
ATOM 1430 N N . GLU A 1 179 ? 7.246 3.235 -22.701 1.00 93.12 179 GLU A N 1
ATOM 1431 C CA . GLU A 1 179 ? 6.236 3.430 -21.655 1.00 93.12 179 GLU A CA 1
ATOM 1432 C C . GLU A 1 179 ? 4.935 3.992 -22.237 1.00 93.12 179 GLU A C 1
ATOM 1434 O O . GLU A 1 179 ? 3.902 3.341 -22.140 1.00 93.12 179 GLU A O 1
ATOM 1439 N N . LYS A 1 180 ? 4.996 5.120 -22.958 1.00 92.50 180 LYS A N 1
ATOM 1440 C CA . LYS A 1 180 ? 3.814 5.737 -23.594 1.00 92.50 180 LYS A CA 1
ATOM 1441 C C . LYS A 1 180 ? 3.090 4.801 -24.561 1.00 92.50 180 LYS A C 1
ATOM 1443 O O . LYS A 1 180 ? 1.865 4.808 -24.649 1.00 92.50 180 LYS A O 1
ATOM 1448 N N . THR A 1 181 ? 3.857 4.004 -25.307 1.00 93.19 181 THR A N 1
ATOM 1449 C CA . THR A 1 181 ? 3.292 3.008 -26.226 1.00 93.19 181 THR A CA 1
ATOM 1450 C C . THR A 1 181 ? 2.521 1.945 -25.447 1.00 93.19 181 THR A C 1
ATOM 1452 O O . THR A 1 181 ? 1.388 1.639 -25.795 1.00 93.19 181 THR A O 1
ATOM 1455 N N . LEU A 1 182 ? 3.111 1.415 -24.371 1.00 92.50 182 LEU A N 1
ATOM 1456 C CA . LEU A 1 182 ? 2.467 0.405 -23.531 1.00 92.50 182 LEU A CA 1
ATOM 1457 C C . LEU A 1 182 ? 1.261 0.967 -22.775 1.00 92.50 182 LEU A C 1
ATOM 1459 O O . LEU A 1 182 ? 0.248 0.290 -22.695 1.00 92.50 182 LEU A O 1
ATOM 1463 N N . GLN A 1 183 ? 1.311 2.219 -22.321 1.00 94.94 183 GLN A N 1
ATOM 1464 C CA . GLN A 1 183 ? 0.185 2.902 -21.672 1.00 94.94 183 GLN A CA 1
ATOM 1465 C C . GLN A 1 183 ? -1.045 3.066 -22.576 1.00 94.94 183 GLN A C 1
ATOM 1467 O O . GLN A 1 183 ? -2.150 3.262 -22.079 1.00 94.94 183 GLN A O 1
ATOM 1472 N N . SER A 1 184 ? -0.884 2.963 -23.899 1.00 92.38 184 SER A N 1
ATOM 1473 C CA . SER A 1 184 ? -2.026 2.953 -24.824 1.00 92.38 184 SER A CA 1
ATOM 1474 C C . SER A 1 184 ? -2.846 1.657 -24.732 1.00 92.38 184 SER A C 1
ATOM 1476 O O . SER A 1 184 ? -4.017 1.650 -25.100 1.00 92.38 184 SER A O 1
ATOM 1478 N N . GLU A 1 185 ? -2.241 0.575 -24.233 1.00 92.69 185 GLU A N 1
ATOM 1479 C CA . GLU A 1 185 ? -2.873 -0.733 -24.014 1.00 92.69 185 GLU A CA 1
ATOM 1480 C C . GLU A 1 185 ? -3.134 -0.985 -22.518 1.00 92.69 185 GLU A C 1
ATOM 1482 O O . GLU A 1 185 ? -4.207 -1.451 -22.137 1.00 92.69 185 GLU A O 1
ATOM 1487 N N . GLU A 1 186 ? -2.177 -0.621 -21.661 1.00 92.00 186 GLU A N 1
ATOM 1488 C CA . GLU A 1 186 ? -2.205 -0.766 -20.206 1.00 92.00 186 GLU A CA 1
ATOM 1489 C C . GLU A 1 186 ? -1.945 0.591 -19.522 1.00 92.00 186 GLU A C 1
ATOM 1491 O O . GLU A 1 186 ? -0.819 0.855 -19.105 1.00 92.00 186 GLU A O 1
ATOM 1496 N N . PRO A 1 187 ? -2.958 1.466 -19.367 1.00 93.00 187 PRO A N 1
ATOM 1497 C CA . PRO A 1 187 ? -2.771 2.831 -18.849 1.00 93.00 187 PRO A CA 1
ATOM 1498 C C . PRO A 1 187 ? -2.115 2.926 -17.464 1.00 93.00 187 PRO A C 1
ATOM 1500 O O . PRO A 1 187 ? -1.517 3.943 -17.137 1.00 93.00 187 PRO A O 1
ATOM 1503 N N . GLU A 1 188 ? -2.222 1.859 -16.673 1.00 93.31 188 GLU A N 1
ATOM 1504 C CA . GLU A 1 188 ? -1.730 1.743 -15.295 1.00 93.31 188 GLU A CA 1
ATOM 1505 C C . GLU A 1 188 ? -0.261 1.290 -15.202 1.00 93.31 188 GLU A C 1
ATOM 1507 O O . GLU A 1 188 ? 0.242 1.025 -14.107 1.00 93.31 188 GLU A O 1
ATOM 1512 N N . ILE A 1 189 ? 0.421 1.110 -16.341 1.00 94.38 189 ILE A N 1
ATOM 1513 C CA . ILE A 1 189 ? 1.837 0.751 -16.362 1.00 94.38 189 ILE A CA 1
ATOM 1514 C C . ILE A 1 189 ? 2.706 2.000 -16.223 1.00 94.38 189 ILE A C 1
ATOM 1516 O O . ILE A 1 189 ? 2.583 2.959 -16.988 1.00 94.38 189 ILE A O 1
ATOM 1520 N N . GLU A 1 190 ? 3.623 1.971 -15.265 1.00 94.31 190 GLU A N 1
ATOM 1521 C CA . GLU A 1 190 ? 4.542 3.075 -15.003 1.00 94.31 190 GLU A CA 1
ATOM 1522 C C . GLU A 1 190 ? 5.980 2.579 -14.881 1.00 94.31 190 GLU A C 1
ATOM 1524 O O . GLU A 1 190 ? 6.266 1.524 -14.309 1.00 94.31 190 GLU A O 1
ATOM 1529 N N . MET A 1 191 ? 6.908 3.366 -15.419 1.00 93.31 191 MET A N 1
ATOM 1530 C CA . MET A 1 191 ? 8.342 3.135 -15.309 1.00 93.31 191 MET A CA 1
ATOM 1531 C C . MET A 1 191 ? 8.801 3.300 -13.864 1.00 93.31 191 MET A C 1
ATOM 1533 O O . MET A 1 191 ? 8.657 4.380 -13.303 1.00 93.31 191 MET A O 1
ATOM 1537 N N . ILE A 1 192 ? 9.430 2.278 -13.289 1.00 93.81 192 ILE A N 1
ATOM 1538 C CA . ILE A 1 192 ? 10.104 2.379 -11.988 1.00 93.81 192 ILE A CA 1
ATOM 1539 C C . ILE A 1 192 ? 11.559 2.786 -12.183 1.00 93.81 192 ILE A C 1
ATOM 1541 O O . ILE A 1 192 ? 12.050 3.659 -11.475 1.00 93.81 192 ILE A O 1
ATOM 1545 N N . ALA A 1 193 ? 12.253 2.139 -13.118 1.00 92.25 193 ALA A N 1
ATOM 1546 C CA . ALA A 1 193 ? 13.688 2.306 -13.290 1.00 92.25 193 ALA A CA 1
ATOM 1547 C C . ALA A 1 193 ? 14.140 1.886 -14.686 1.00 92.25 193 ALA A C 1
ATOM 1549 O O . ALA A 1 193 ? 13.498 1.071 -15.348 1.00 92.25 193 ALA A O 1
ATOM 1550 N N . PHE A 1 194 ? 15.281 2.405 -15.123 1.00 91.62 194 PHE A N 1
ATOM 1551 C CA . PHE A 1 194 ? 15.979 1.893 -16.294 1.00 91.62 194 PHE A CA 1
ATOM 1552 C C . PHE A 1 194 ? 17.489 2.026 -16.117 1.00 91.62 194 PHE A C 1
ATOM 1554 O O . PHE A 1 194 ? 17.976 2.855 -15.357 1.00 91.62 194 PHE A O 1
ATOM 1561 N N . TRP A 1 195 ? 18.250 1.206 -16.830 1.00 90.50 195 TRP A N 1
ATOM 1562 C CA . TRP A 1 195 ? 19.707 1.211 -16.784 1.00 90.50 195 TRP A CA 1
ATOM 1563 C C . TRP A 1 195 ? 20.254 0.997 -18.182 1.00 90.50 195 TRP A C 1
ATOM 1565 O O . TRP A 1 195 ? 19.725 0.191 -18.947 1.00 90.50 195 TRP A O 1
ATOM 1575 N N . LYS A 1 196 ? 21.334 1.704 -18.517 1.00 90.75 196 LYS A N 1
ATOM 1576 C CA . LYS A 1 196 ? 22.087 1.429 -19.740 1.00 90.75 196 LYS A CA 1
ATOM 1577 C C . LYS A 1 196 ? 22.690 0.034 -19.620 1.00 90.75 196 LYS A C 1
ATOM 1579 O O . LYS A 1 196 ? 23.552 -0.196 -18.773 1.00 90.75 196 LYS A O 1
ATOM 1584 N N . ALA A 1 197 ? 22.230 -0.885 -20.452 1.00 90.12 197 ALA A N 1
ATOM 1585 C CA . ALA A 1 197 ? 22.608 -2.283 -20.370 1.00 90.12 197 ALA A CA 1
ATOM 1586 C C . ALA A 1 197 ? 22.348 -2.976 -21.706 1.00 90.12 197 ALA A C 1
ATOM 1588 O O . ALA A 1 197 ? 21.396 -2.663 -22.419 1.00 90.12 197 ALA A O 1
ATOM 1589 N N . SER A 1 198 ? 23.210 -3.939 -22.031 1.00 87.50 198 SER A N 1
ATOM 1590 C CA . SER A 1 198 ? 23.024 -4.771 -23.219 1.00 87.50 198 SER A CA 1
ATOM 1591 C C . SER A 1 198 ? 21.836 -5.716 -23.052 1.00 87.50 198 SER A C 1
ATOM 1593 O O . SER A 1 198 ? 21.498 -6.117 -21.935 1.00 87.50 198 SER A O 1
ATOM 1595 N N . LYS A 1 199 ? 21.293 -6.184 -24.176 1.00 84.38 199 LYS A N 1
ATOM 1596 C CA . LYS A 1 199 ? 20.269 -7.239 -24.229 1.00 84.38 199 LYS A CA 1
ATOM 1597 C C . LYS A 1 199 ? 20.551 -8.490 -23.379 1.00 84.38 199 LYS A C 1
ATOM 1599 O O . LYS A 1 199 ? 19.616 -9.168 -22.963 1.00 84.38 199 LYS A O 1
ATOM 1604 N N . ASN A 1 200 ? 21.813 -8.838 -23.129 1.00 88.38 200 ASN A N 1
ATOM 1605 C CA . ASN A 1 200 ? 22.130 -10.026 -22.330 1.00 88.38 200 ASN A CA 1
ATOM 1606 C C . ASN A 1 200 ? 21.684 -9.879 -20.868 1.00 88.38 200 ASN A C 1
ATOM 1608 O O . ASN A 1 200 ? 21.228 -10.856 -20.288 1.00 88.38 200 ASN A O 1
ATOM 1612 N N . VAL A 1 201 ? 21.717 -8.659 -20.322 1.00 89.00 201 VAL A N 1
ATOM 1613 C CA . VAL A 1 201 ? 21.281 -8.381 -18.944 1.00 89.00 201 VAL A CA 1
ATOM 1614 C C . VAL A 1 201 ? 19.781 -8.622 -18.785 1.00 89.00 201 VAL A C 1
ATOM 1616 O O . VAL A 1 201 ? 19.353 -9.193 -17.792 1.00 89.00 201 VAL A O 1
ATOM 1619 N N . GLU A 1 202 ? 18.970 -8.253 -19.781 1.00 88.75 202 GLU A N 1
ATOM 1620 C CA . GLU A 1 202 ? 17.529 -8.536 -19.761 1.00 88.75 202 GLU A CA 1
ATOM 1621 C C . GLU A 1 202 ? 17.261 -10.042 -19.667 1.00 88.75 202 GLU A C 1
ATOM 1623 O O . GLU A 1 202 ? 16.455 -10.476 -18.851 1.00 88.75 202 GLU A O 1
ATOM 1628 N N . LYS A 1 203 ? 17.977 -10.850 -20.458 1.00 88.62 203 LYS A N 1
ATOM 1629 C CA . LYS A 1 203 ? 17.837 -12.312 -20.428 1.00 88.62 203 LYS A CA 1
ATOM 1630 C C . LYS A 1 203 ? 18.238 -12.911 -19.087 1.00 88.62 203 LYS A C 1
ATOM 1632 O O . LYS A 1 203 ? 17.611 -13.870 -18.661 1.00 88.62 203 LYS A O 1
ATOM 1637 N N . GLU A 1 204 ? 19.287 -12.385 -18.462 1.00 91.19 204 GLU A N 1
ATOM 1638 C CA . GLU A 1 204 ? 19.724 -12.827 -17.136 1.00 91.19 204 GLU A CA 1
ATOM 1639 C C . GLU A 1 204 ? 18.667 -12.531 -16.071 1.00 91.19 204 GLU A C 1
ATOM 1641 O O . GLU A 1 204 ? 18.414 -13.386 -15.236 1.00 91.19 204 GLU A O 1
ATOM 1646 N N . LEU A 1 205 ? 18.002 -11.375 -16.143 1.00 88.12 205 LEU A N 1
ATOM 1647 C CA . LEU A 1 205 ? 16.966 -10.975 -15.185 1.00 88.12 205 LEU A CA 1
ATOM 1648 C C . LEU A 1 205 ? 15.648 -11.761 -15.298 1.00 88.12 205 LEU A C 1
ATOM 1650 O O . LEU A 1 205 ? 14.836 -11.703 -14.378 1.00 88.12 205 LEU A O 1
ATOM 1654 N N . HIS A 1 206 ? 15.407 -12.458 -16.412 1.00 86.00 206 HIS A N 1
ATOM 1655 C CA . HIS A 1 206 ? 14.226 -13.316 -16.591 1.00 86.00 206 HIS A CA 1
ATOM 1656 C C . HIS A 1 206 ? 14.435 -14.764 -16.116 1.00 86.00 206 HIS A C 1
ATOM 1658 O O . HIS A 1 206 ? 13.463 -15.521 -16.098 1.00 86.00 206 HIS A O 1
ATOM 1664 N N . ASN A 1 207 ? 15.670 -15.162 -15.785 1.00 80.00 207 ASN A N 1
ATOM 1665 C CA . ASN A 1 207 ? 16.008 -16.509 -15.301 1.00 80.00 207 ASN A CA 1
ATOM 1666 C C . ASN A 1 207 ? 16.059 -16.563 -13.773 1.00 80.00 207 ASN A C 1
ATOM 1668 O O . ASN A 1 207 ? 15.726 -17.643 -13.236 1.00 80.00 207 ASN A O 1
#

Foldseek 3Di:
DDPDPCVQVVCLVVVNDQKDWAKAWDDPDPQTKIKTKIFGRNPHTDIDIDIDGLPDPCVLVVLLVVLVVVCVVPVQGDSLVSSQVHLVRVQVNLVSSFAAEDEPVVVVVDPPDPDDDDRPRGPYYGYRYHDPPLVVLLVVQVNPPDDDDQDQAKKWWWKAQPVRRDIDIDMDSDVVVVQVVVCVVRVSIDTSDMDRDDPVVSVVVVD

Radius of gyration: 21.1 Å; chains: 1; bounding box: 50×52×55 Å